Protein AF-0000000085129040 (afdb_homodimer)

Foldseek 3Di:
DPPLPPQQDPVRDGVLVVQLVVCVPDPQDALVNSCVSSVVSVHNDFDPVSVDPVRTGGCDPVNSVVRNVSSVVSNCVVPPPPPPPPPPPPVPD/DPPLPPQQDPVRDGVLVVQLVVCPPDPQDALVNSCVSSVVSVHNDFDPVSPDPVRTGGCDPVNSVVRNVSSVVSNCVVPPPPPPPPPPPPPPD

Structure (mmCIF, N/CA/C/O backbone):
data_AF-0000000085129040-model_v1
#
loop_
_entity.id
_entity.type
_entity.pdbx_description
1 polymer 'Uncharacterized protein'
#
loop_
_atom_site.group_PDB
_atom_site.id
_atom_site.type_symbol
_atom_site.label_atom_id
_atom_site.label_alt_id
_atom_site.label_comp_id
_atom_site.label_asym_id
_atom_site.label_entity_id
_atom_site.label_seq_id
_atom_site.pdbx_PDB_ins_code
_atom_site.Cartn_x
_atom_site.Cartn_y
_atom_site.Cartn_z
_atom_site.occupancy
_atom_site.B_iso_or_equiv
_atom_site.auth_seq_id
_atom_site.auth_comp_id
_atom_site.auth_asym_id
_atom_site.auth_atom_id
_atom_site.pdbx_PDB_model_num
ATOM 1 N N . MET A 1 1 ? -17.5 22.312 9.883 1 36.41 1 MET A N 1
ATOM 2 C CA . MET A 1 1 ? -17.812 21.219 8.969 1 36.41 1 MET A CA 1
ATOM 3 C C . MET A 1 1 ? -16.531 20.484 8.547 1 36.41 1 MET A C 1
ATOM 5 O O . MET A 1 1 ? -15.656 21.078 7.91 1 36.41 1 MET A O 1
ATOM 9 N N . THR A 1 2 ? -15.984 19.625 9.352 1 43.03 2 THR A N 1
ATOM 10 C CA . THR A 1 2 ? -14.75 18.953 8.977 1 43.03 2 THR A CA 1
ATOM 11 C C . THR A 1 2 ? -14.859 18.391 7.559 1 43.03 2 THR A C 1
ATOM 13 O O . THR A 1 2 ? -15.781 17.625 7.254 1 43.03 2 THR A O 1
ATOM 16 N N . LYS A 1 3 ? -14.508 19.156 6.672 1 49.34 3 LYS A N 1
ATOM 17 C CA . LYS A 1 3 ? -14.586 18.812 5.254 1 49.34 3 LYS A CA 1
ATOM 18 C C . LYS A 1 3 ? -14.359 17.312 5.039 1 49.34 3 LYS A C 1
ATOM 20 O O . LYS A 1 3 ? -13.336 16.766 5.457 1 49.34 3 LYS A O 1
ATOM 25 N N . ARG A 1 4 ? -15.414 16.562 4.953 1 56.38 4 ARG A N 1
ATOM 26 C CA . ARG A 1 4 ? -15.312 15.148 4.617 1 56.38 4 ARG A CA 1
ATOM 27 C C . ARG A 1 4 ? -14.367 14.938 3.438 1 56.38 4 ARG A C 1
ATOM 29 O O . ARG A 1 4 ? -14.609 15.453 2.344 1 56.38 4 ARG A O 1
ATOM 36 N N . ILE A 1 5 ? -13.102 14.898 3.795 1 65.31 5 ILE A N 1
ATOM 37 C CA . ILE A 1 5 ? -12.148 14.656 2.717 1 65.31 5 ILE A CA 1
ATOM 38 C C . ILE A 1 5 ? -12.562 13.414 1.928 1 65.31 5 ILE A C 1
ATOM 40 O O . ILE A 1 5 ? -12.781 12.352 2.506 1 65.31 5 ILE A O 1
ATOM 44 N N . ASN A 1 6 ? -13.086 13.789 0.771 1 79.94 6 ASN A N 1
ATOM 45 C CA . ASN A 1 6 ? -13.406 12.68 -0.125 1 79.94 6 ASN A CA 1
ATOM 46 C C . ASN A 1 6 ? -12.156 11.922 -0.551 1 79.94 6 ASN A C 1
ATOM 48 O O . ASN A 1 6 ? -11.414 12.375 -1.427 1 79.94 6 ASN A O 1
ATOM 52 N N . LEU A 1 7 ? -11.922 10.875 0.084 1 87.38 7 LEU A N 1
ATOM 53 C CA . LEU A 1 7 ? -10.719 10.07 -0.117 1 87.38 7 LEU A CA 1
ATOM 54 C C . LEU A 1 7 ? -10.773 9.328 -1.448 1 87.38 7 LEU A C 1
ATOM 56 O O . LEU A 1 7 ? -9.734 9.055 -2.055 1 87.38 7 LEU A O 1
ATOM 60 N N . LEU A 1 8 ? -12 9.078 -1.949 1 88.69 8 LEU A N 1
ATOM 61 C CA . LEU A 1 8 ? -12.148 8.281 -3.16 1 88.69 8 LEU A CA 1
ATOM 62 C C . LEU A 1 8 ? -12.477 9.164 -4.355 1 88.69 8 LEU A C 1
ATOM 64 O O . LEU A 1 8 ? -13.266 10.109 -4.234 1 88.69 8 LEU A O 1
ATOM 68 N N . ASP A 1 9 ? -11.789 8.938 -5.426 1 88.81 9 ASP A N 1
ATOM 69 C CA . ASP A 1 9 ? -12.164 9.641 -6.648 1 88.81 9 ASP A CA 1
ATOM 70 C C . ASP A 1 9 ? -13.312 8.938 -7.359 1 88.81 9 ASP A C 1
ATOM 72 O O . ASP A 1 9 ? -13.922 8.016 -6.809 1 88.81 9 ASP A O 1
ATOM 76 N N . ASP A 1 10 ? -13.625 9.398 -8.523 1 87.06 10 ASP A N 1
ATOM 77 C CA . ASP A 1 10 ? -14.812 8.93 -9.242 1 87.06 10 ASP A CA 1
ATOM 78 C C . ASP A 1 10 ? -14.672 7.465 -9.648 1 87.06 10 ASP A C 1
ATOM 80 O O . ASP A 1 10 ? -15.664 6.766 -9.82 1 87.06 10 ASP A O 1
ATOM 84 N N . ASP A 1 11 ? -13.414 7.008 -9.719 1 86.81 11 ASP A N 1
ATOM 85 C CA . ASP A 1 11 ? -13.164 5.625 -10.109 1 86.81 11 ASP A CA 1
ATOM 86 C C . ASP A 1 11 ? -13.023 4.723 -8.883 1 86.81 11 ASP A C 1
ATOM 88 O O . ASP A 1 11 ? -12.758 3.529 -9.016 1 86.81 11 ASP A O 1
ATOM 92 N N . GLY A 1 12 ? -13.203 5.312 -7.676 1 85.62 12 GLY A N 1
ATOM 93 C CA . GLY A 1 12 ? -13.117 4.535 -6.453 1 85.62 12 GLY A CA 1
ATOM 94 C C . GLY A 1 12 ? -11.695 4.371 -5.945 1 85.62 12 GLY A C 1
ATOM 95 O O . GLY A 1 12 ? -11.445 3.582 -5.031 1 85.62 12 GLY A O 1
ATOM 96 N N . GLU A 1 13 ? -10.781 5.113 -6.582 1 90.12 13 GLU A N 1
ATOM 97 C CA . GLU A 1 13 ? -9.398 5.051 -6.133 1 90.12 13 GLU A CA 1
ATOM 98 C C . GLU A 1 13 ? -9.156 5.977 -4.945 1 90.12 13 GLU A C 1
ATOM 100 O O . GLU A 1 13 ? -9.68 7.094 -4.91 1 90.12 13 GLU A O 1
ATOM 105 N N . ASN A 1 14 ? -8.453 5.527 -4.039 1 94.06 14 ASN A N 1
ATOM 106 C CA . ASN A 1 14 ? -8.039 6.34 -2.9 1 94.06 14 ASN A CA 1
ATOM 107 C C . ASN A 1 14 ? -6.957 7.34 -3.289 1 94.06 14 ASN A C 1
ATOM 109 O O . ASN A 1 14 ? -5.809 6.961 -3.525 1 94.06 14 ASN A O 1
ATOM 113 N N . ARG A 1 15 ? -7.25 8.586 -3.305 1 94.69 15 ARG A N 1
ATOM 114 C CA . ARG A 1 15 ? -6.352 9.641 -3.768 1 94.69 15 ARG A CA 1
ATOM 115 C C . ARG A 1 15 ? -5.121 9.742 -2.873 1 94.69 15 ARG A C 1
ATOM 117 O O . ARG A 1 15 ? -4.0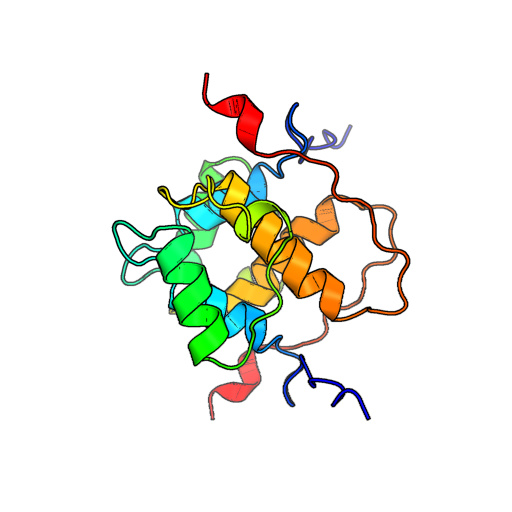23 10.031 -3.354 1 94.69 15 ARG A O 1
ATOM 124 N N . ALA A 1 16 ? -5.316 9.531 -1.614 1 95.62 16 ALA A N 1
ATOM 125 C CA . ALA A 1 16 ? -4.188 9.586 -0.687 1 95.62 16 ALA A CA 1
ATOM 126 C C . ALA A 1 16 ? -3.203 8.453 -0.954 1 95.62 16 ALA A C 1
ATOM 128 O O . ALA A 1 16 ? -1.989 8.664 -0.965 1 95.62 16 ALA A O 1
ATOM 129 N N . VAL A 1 17 ? -3.73 7.285 -1.194 1 96 17 VAL A N 1
ATOM 130 C CA . VAL A 1 17 ? -2.873 6.145 -1.51 1 96 17 VAL A CA 1
ATOM 131 C C . VAL A 1 17 ? -2.141 6.398 -2.824 1 96 17 VAL A C 1
ATOM 133 O O . VAL A 1 17 ? -0.959 6.07 -2.957 1 96 17 VAL A O 1
ATOM 136 N N . ARG A 1 18 ? -2.824 7.008 -3.758 1 94.81 18 ARG A N 1
ATOM 137 C CA . ARG A 1 18 ? -2.184 7.355 -5.023 1 94.81 18 ARG A CA 1
ATOM 138 C C . ARG A 1 18 ? -0.986 8.273 -4.801 1 94.81 18 ARG A C 1
ATOM 140 O O . ARG A 1 18 ? 0.079 8.062 -5.383 1 94.81 18 ARG A O 1
ATOM 147 N N . MET A 1 19 ? -1.106 9.219 -3.969 1 95.56 19 MET A N 1
ATOM 148 C CA . MET A 1 19 ? -0.014 10.148 -3.688 1 95.56 19 MET A CA 1
ATOM 149 C C . MET A 1 19 ? 1.113 9.445 -2.936 1 95.56 19 MET A C 1
ATOM 151 O O . MET A 1 19 ? 2.291 9.703 -3.197 1 95.56 19 MET A O 1
ATOM 155 N N . PHE A 1 20 ? 0.72 8.594 -1.976 1 96.75 20 PHE A N 1
ATOM 156 C CA . PHE A 1 20 ? 1.727 7.809 -1.272 1 96.75 20 PHE A CA 1
ATOM 157 C C . PHE A 1 20 ? 2.572 7.012 -2.256 1 96.75 20 PHE A C 1
ATOM 159 O O . PHE A 1 20 ? 3.805 7.062 -2.209 1 96.75 20 PHE A O 1
ATOM 166 N N . LEU A 1 21 ? 1.937 6.336 -3.215 1 95.81 21 LEU A N 1
ATOM 167 C CA . LEU A 1 21 ? 2.607 5.457 -4.168 1 95.81 21 LEU A CA 1
ATOM 168 C C . LEU A 1 21 ? 3.447 6.266 -5.152 1 95.81 21 LEU A C 1
ATOM 170 O O . LEU A 1 21 ? 4.484 5.789 -5.625 1 95.81 21 LEU A O 1
ATOM 174 N N . ALA A 1 22 ? 3.061 7.473 -5.395 1 94.19 22 ALA A N 1
ATOM 175 C CA . ALA A 1 22 ? 3.82 8.344 -6.289 1 94.19 22 ALA A CA 1
ATOM 176 C C . ALA A 1 22 ? 5.195 8.656 -5.711 1 94.19 22 ALA A C 1
ATOM 178 O O . ALA A 1 22 ? 6.18 8.758 -6.449 1 94.19 22 ALA A O 1
ATOM 179 N N . ALA A 1 23 ? 5.172 8.719 -4.441 1 94.44 23 ALA A N 1
ATOM 180 C CA . ALA A 1 23 ? 6.438 9.062 -3.799 1 94.44 23 ALA A CA 1
ATOM 181 C C . ALA A 1 23 ? 7.23 7.812 -3.436 1 94.44 23 ALA A C 1
ATOM 183 O O . ALA A 1 23 ? 8.461 7.84 -3.406 1 94.44 23 ALA A O 1
ATOM 184 N N . TYR A 1 24 ? 6.266 6.719 -3.201 1 89.69 24 TYR A N 1
ATOM 185 C CA . TYR A 1 24 ? 6.91 5.484 -2.758 1 89.69 24 TYR A CA 1
ATOM 186 C C . TYR A 1 24 ? 7.793 4.906 -3.857 1 89.69 24 TYR A C 1
ATOM 188 O O . TYR A 1 24 ? 7.375 4.816 -5.016 1 89.69 24 TYR A O 1
ATOM 196 N N . GLY A 1 25 ? 8.922 5.094 -4.043 1 78.81 25 GLY A N 1
ATOM 197 C CA . GLY A 1 25 ? 9.859 4.594 -5.031 1 78.81 25 GLY A CA 1
ATOM 198 C C . GLY A 1 25 ? 11.102 5.453 -5.156 1 78.81 25 GLY A C 1
ATOM 199 O O . GLY A 1 25 ? 12.094 5.035 -5.762 1 78.81 25 GLY A O 1
ATOM 200 N N . ALA A 1 26 ? 10.867 6.488 -4.641 1 85.62 26 ALA A N 1
ATOM 201 C CA . ALA A 1 26 ? 12.023 7.379 -4.719 1 85.62 26 ALA A CA 1
ATOM 202 C C . ALA A 1 26 ? 13.188 6.852 -3.881 1 85.62 26 ALA A C 1
ATOM 204 O O . ALA A 1 26 ? 12.984 6.379 -2.758 1 85.62 26 ALA A O 1
ATOM 205 N N . PRO A 1 27 ? 14.32 6.895 -4.441 1 84.31 27 PRO A N 1
ATOM 206 C CA . PRO A 1 27 ? 15.484 6.461 -3.664 1 84.31 27 PRO A CA 1
ATOM 207 C C . PRO A 1 27 ? 15.703 7.305 -2.412 1 84.31 27 PRO A C 1
ATOM 209 O O . PRO A 1 27 ? 15.594 8.531 -2.463 1 84.31 27 PRO A O 1
ATOM 212 N N . GLY A 1 28 ? 15.984 6.695 -1.288 1 85.94 28 GLY A N 1
ATOM 213 C CA . GLY A 1 28 ? 16.328 7.391 -0.061 1 85.94 28 GLY A CA 1
ATOM 214 C C . GLY A 1 28 ? 15.148 8.07 0.604 1 85.94 28 GLY A C 1
ATOM 215 O O . GLY A 1 28 ? 15.32 9 1.394 1 85.94 28 GLY A O 1
ATOM 216 N N . LEU A 1 29 ? 14.031 7.586 0.297 1 93.25 29 LEU A N 1
ATOM 217 C CA . LEU A 1 29 ? 12.828 8.195 0.842 1 93.25 29 LEU A CA 1
ATOM 218 C C . LEU A 1 29 ? 12.797 8.086 2.363 1 93.25 29 LEU A C 1
ATOM 220 O O . LEU A 1 29 ? 12.961 6.988 2.908 1 93.25 29 LEU A O 1
ATOM 224 N N . THR A 1 30 ? 12.617 9.211 3.068 1 96.69 30 THR A N 1
ATOM 225 C CA . THR A 1 30 ? 12.508 9.25 4.523 1 96.69 30 THR A CA 1
ATOM 226 C C . THR A 1 30 ? 11.055 9.438 4.945 1 96.69 30 THR A C 1
ATOM 228 O O . THR A 1 30 ? 10.203 9.805 4.125 1 96.69 30 THR A O 1
ATOM 231 N N . VAL A 1 31 ? 10.781 9.164 6.188 1 97.12 31 VAL A N 1
ATOM 232 C CA . VAL A 1 31 ? 9.469 9.398 6.766 1 97.12 31 VAL A CA 1
ATOM 233 C C . VAL A 1 31 ? 9.117 10.883 6.684 1 97.12 31 VAL A C 1
ATOM 235 O O . VAL A 1 31 ? 8.008 11.25 6.309 1 97.12 31 VAL A O 1
ATOM 238 N N . ALA A 1 32 ? 10.109 11.703 6.988 1 96 32 ALA A N 1
ATOM 239 C CA . ALA A 1 32 ? 9.914 13.148 6.949 1 96 32 ALA A CA 1
ATOM 240 C C . ALA A 1 32 ? 9.523 13.617 5.547 1 96 32 ALA A C 1
ATOM 242 O O . ALA A 1 32 ? 8.578 14.391 5.383 1 96 32 ALA A O 1
ATOM 243 N N . HIS A 1 33 ? 10.188 13.141 4.535 1 96.5 33 HIS A N 1
ATOM 244 C CA . HIS A 1 33 ? 9.898 13.523 3.158 1 96.5 33 HIS A CA 1
ATOM 245 C C . HIS A 1 33 ? 8.516 13.047 2.732 1 96.5 33 HIS A C 1
ATOM 247 O O . HIS A 1 33 ? 7.805 13.742 2.004 1 96.5 33 HIS A O 1
ATOM 253 N N . MET A 1 34 ? 8.172 11.812 3.174 1 97.44 34 MET A N 1
ATOM 254 C CA . MET A 1 34 ? 6.844 11.305 2.855 1 97.44 34 MET A CA 1
ATOM 255 C C . MET A 1 34 ? 5.766 12.156 3.514 1 97.44 34 MET A C 1
ATOM 257 O O . MET A 1 34 ? 4.754 12.484 2.887 1 97.44 34 MET A O 1
ATOM 261 N N . ARG A 1 35 ? 5.969 12.594 4.719 1 97.06 35 ARG A N 1
ATOM 262 C CA . ARG A 1 35 ? 5.023 13.469 5.395 1 97.06 35 ARG A CA 1
ATOM 263 C C . ARG A 1 35 ? 4.84 14.773 4.625 1 97.06 35 ARG A C 1
ATOM 265 O O . ARG A 1 35 ? 3.713 15.219 4.406 1 97.06 35 ARG A O 1
ATOM 272 N N . GLU A 1 36 ? 5.945 15.328 4.258 1 96.12 36 GLU A N 1
ATOM 273 C CA . GLU A 1 36 ? 5.91 16.578 3.496 1 96.12 36 GLU A CA 1
ATOM 274 C C . GLU A 1 36 ? 5.16 16.391 2.178 1 96.12 36 GLU A C 1
ATOM 276 O O . GLU A 1 36 ? 4.328 17.219 1.812 1 96.12 36 GLU A O 1
ATOM 281 N N . HIS A 1 37 ? 5.469 15.344 1.513 1 96.75 37 HIS A N 1
ATOM 282 C CA . HIS A 1 37 ? 4.82 15.031 0.245 1 96.75 37 HIS A CA 1
ATOM 283 C C . HIS A 1 37 ? 3.311 14.891 0.418 1 96.75 37 HIS A C 1
ATOM 285 O O . HIS A 1 37 ? 2.535 15.469 -0.345 1 96.75 37 HIS A O 1
ATOM 291 N N . MET A 1 38 ? 2.924 14.109 1.439 1 96.62 38 MET A N 1
ATOM 292 C CA . MET A 1 38 ? 1.505 13.883 1.694 1 96.62 38 MET A CA 1
ATOM 293 C C . MET A 1 38 ? 0.801 15.188 2.051 1 96.62 38 MET A C 1
ATOM 295 O O . MET A 1 38 ? -0.285 15.469 1.543 1 96.62 38 MET A O 1
ATOM 299 N N . GLU A 1 39 ? 1.402 15.977 2.87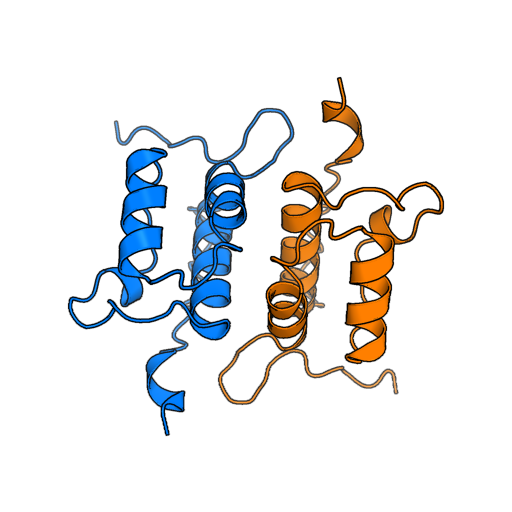9 1 96 39 GLU A N 1
ATOM 300 C CA . GLU A 1 39 ? 0.836 17.266 3.262 1 96 39 GLU A CA 1
ATOM 301 C C . GLU A 1 39 ? 0.694 18.188 2.055 1 96 39 GLU A C 1
ATOM 303 O O . GLU A 1 39 ? -0.359 18.797 1.853 1 96 39 GLU A O 1
ATOM 308 N N . ALA A 1 40 ? 1.741 18.25 1.258 1 96.81 40 ALA A N 1
ATOM 309 C CA . ALA A 1 40 ? 1.73 19.094 0.067 1 96.81 40 ALA A CA 1
ATOM 310 C C . ALA A 1 40 ? 0.649 18.656 -0.913 1 96.81 40 ALA A C 1
ATOM 312 O O . ALA A 1 40 ? 0.074 19.469 -1.629 1 96.81 40 ALA A O 1
ATOM 313 N N . ALA A 1 41 ? 0.38 17.391 -0.897 1 94.81 41 ALA A N 1
ATOM 314 C CA . ALA A 1 41 ? -0.615 16.828 -1.805 1 94.81 41 ALA A CA 1
ATOM 315 C C . ALA A 1 41 ? -2.023 16.984 -1.24 1 94.81 41 ALA A C 1
ATOM 317 O O . ALA A 1 41 ? -3.004 16.594 -1.884 1 94.81 41 ALA A O 1
ATOM 318 N N . GLY A 1 42 ? -2.15 17.531 0.049 1 93.56 42 GLY A N 1
ATOM 319 C CA . GLY A 1 42 ? -3.457 17.797 0.624 1 93.56 42 GLY A CA 1
ATOM 320 C C . GLY A 1 42 ? -3.971 16.672 1.504 1 93.56 42 GLY A C 1
ATOM 321 O O . GLY A 1 42 ? -5.164 16.609 1.813 1 93.56 42 GLY A O 1
ATOM 322 N N . TRP A 1 43 ? -3.043 15.719 1.832 1 93.62 43 TRP A N 1
ATOM 323 C CA . TRP A 1 43 ? -3.422 14.578 2.654 1 93.62 43 TRP A CA 1
ATOM 324 C C . TRP A 1 43 ? -2.559 14.5 3.908 1 93.62 43 TRP A C 1
ATOM 326 O O . TRP A 1 43 ? -1.772 13.562 4.07 1 93.62 43 TRP A O 1
ATOM 336 N N . PRO A 1 44 ? -2.803 15.375 4.848 1 93.12 44 PRO A N 1
ATOM 337 C CA . PRO A 1 44 ? -1.938 15.43 6.027 1 93.12 44 PRO A CA 1
ATOM 338 C C . PRO A 1 44 ? -2.236 14.312 7.031 1 93.12 44 PRO A C 1
ATOM 340 O O . PRO A 1 44 ? -1.551 14.195 8.047 1 93.12 44 PRO A O 1
ATOM 343 N N . GLN A 1 45 ? -3.213 13.383 6.797 1 88.88 45 GLN A N 1
ATOM 344 C CA . GLN A 1 45 ? -3.553 12.281 7.684 1 88.88 45 GLN A CA 1
ATOM 345 C C . GLN A 1 45 ? -2.518 11.156 7.594 1 88.88 45 GLN A C 1
ATOM 347 O O . GLN A 1 45 ? -2.512 10.391 6.629 1 88.88 45 GLN A O 1
ATOM 352 N N . VAL A 1 46 ? -1.661 11.227 8.5 1 93.31 46 VAL A N 1
ATOM 353 C CA . VAL A 1 46 ? -0.604 10.219 8.531 1 93.31 46 VAL A CA 1
ATOM 354 C C . VAL A 1 46 ? -0.726 9.383 9.805 1 93.31 46 VAL A C 1
ATOM 356 O O . VAL A 1 46 ? -1.379 9.797 10.766 1 93.31 46 VAL A O 1
ATOM 359 N N . PRO A 1 47 ? -0.213 8.195 9.789 1 94.56 47 PRO A N 1
ATOM 360 C CA . PRO A 1 47 ? -0.277 7.414 11.023 1 94.56 47 PRO A CA 1
ATOM 361 C C . PRO A 1 47 ? 0.434 8.094 12.195 1 94.56 47 PRO A C 1
ATOM 363 O O . PRO A 1 47 ? 1.393 8.844 11.984 1 94.56 47 PRO A O 1
ATOM 366 N N . GLU A 1 48 ? 0.038 7.789 13.359 1 92.94 48 GLU A N 1
ATOM 367 C CA . GLU A 1 48 ? 0.531 8.445 14.562 1 92.94 48 GLU A CA 1
ATOM 368 C C . GLU A 1 48 ? 2.045 8.297 14.695 1 92.94 48 GLU A C 1
ATOM 370 O O . GLU A 1 48 ? 2.738 9.258 15.039 1 92.94 48 GLU A O 1
ATOM 375 N N . TRP A 1 49 ? 2.516 7.125 14.484 1 93.81 49 TRP A N 1
ATOM 376 C CA . TRP A 1 49 ? 3.945 6.883 14.641 1 93.81 49 TRP A CA 1
ATOM 377 C C . TRP A 1 49 ? 4.758 7.82 13.758 1 93.81 49 TRP A C 1
ATOM 379 O O . TRP A 1 49 ? 5.891 8.172 14.094 1 93.81 49 TRP A O 1
ATOM 389 N N . ALA A 1 50 ? 4.277 8.211 12.617 1 96.12 50 ALA A N 1
ATOM 390 C CA . ALA A 1 50 ? 5.004 9.023 11.648 1 96.12 50 ALA A CA 1
ATOM 391 C C . ALA A 1 50 ? 5.086 10.477 12.086 1 96.12 50 ALA A C 1
ATOM 393 O O . ALA A 1 50 ? 5.848 11.266 11.523 1 96.12 50 ALA A O 1
ATOM 394 N N . THR A 1 51 ? 4.305 10.828 13.031 1 93.56 51 THR A N 1
ATOM 395 C CA . THR A 1 51 ? 4.301 12.211 13.5 1 93.56 51 THR A CA 1
ATOM 396 C C . THR A 1 51 ? 5.324 12.406 14.617 1 93.56 51 THR A C 1
ATOM 398 O O . THR A 1 51 ? 5.621 13.539 14.992 1 93.56 51 THR A O 1
ATOM 401 N N . LYS A 1 52 ? 5.82 11.336 15.125 1 92.88 52 LYS A N 1
ATOM 402 C CA . LYS A 1 52 ? 6.766 11.422 16.234 1 92.88 52 LYS A CA 1
ATOM 403 C C . LYS A 1 52 ? 8.086 12.055 15.789 1 92.88 52 LYS A C 1
ATOM 405 O O . LYS A 1 52 ? 8.562 11.781 14.688 1 92.88 52 LYS A O 1
ATOM 410 N N . PRO A 1 53 ? 8.703 12.836 16.656 1 90.12 53 PRO A N 1
ATOM 411 C CA . PRO A 1 53 ? 9.945 13.508 16.297 1 90.12 53 PRO A CA 1
ATOM 412 C C . PRO A 1 53 ? 11.055 12.539 15.898 1 90.12 53 PRO A C 1
ATOM 414 O O . PRO A 1 53 ? 11.914 12.875 15.078 1 90.12 53 PRO A O 1
ATOM 417 N N . GLU A 1 54 ? 11 11.328 16.438 1 90.94 54 GLU A N 1
ATOM 418 C CA . GLU A 1 54 ? 12.055 10.359 16.172 1 90.94 54 GLU A CA 1
ATOM 419 C C . GLU A 1 54 ? 11.836 9.648 14.844 1 90.94 54 GLU A C 1
ATOM 421 O O . GLU A 1 54 ? 12.75 8.992 14.328 1 90.94 54 GLU A O 1
ATOM 426 N N . ALA A 1 55 ? 10.617 9.859 14.352 1 87.88 55 ALA A N 1
ATOM 427 C CA . ALA A 1 55 ? 10.312 9.188 13.094 1 87.88 55 ALA A CA 1
ATOM 428 C C . ALA A 1 55 ? 10.781 10.016 11.906 1 87.88 55 ALA A C 1
ATOM 430 O O . ALA A 1 55 ? 9.969 10.633 11.211 1 87.88 55 ALA A O 1
ATOM 431 N N . GLN A 1 56 ? 12.062 10.125 11.68 1 88.94 56 GLN A N 1
ATOM 432 C CA . GLN A 1 56 ? 12.602 10.984 10.625 1 88.94 56 GLN A CA 1
ATOM 433 C C . GLN A 1 56 ? 13.469 10.188 9.656 1 88.94 56 GLN A C 1
ATOM 435 O O . GLN A 1 56 ? 13.797 10.664 8.57 1 88.94 56 GLN A O 1
ATOM 440 N N . GLY A 1 57 ? 13.797 9.008 9.945 1 91.88 57 GLY A N 1
ATOM 441 C CA . GLY A 1 57 ? 14.734 8.211 9.172 1 91.88 57 GLY A CA 1
ATOM 442 C C . GLY A 1 57 ? 14.102 7.547 7.965 1 91.88 57 GLY A C 1
ATOM 443 O O . GLY A 1 57 ? 13.062 7.988 7.484 1 91.88 57 GLY A O 1
ATOM 444 N N . HIS A 1 58 ? 14.781 6.617 7.379 1 94.44 58 HIS A N 1
ATOM 445 C CA . HIS A 1 58 ? 14.367 5.887 6.188 1 94.44 58 HIS A CA 1
ATOM 446 C C . HIS A 1 58 ? 12.984 5.266 6.375 1 94.44 58 HIS A C 1
ATOM 448 O O . HIS A 1 58 ? 12.703 4.68 7.422 1 94.44 58 HIS A O 1
ATOM 454 N N . LEU A 1 59 ? 12.062 5.453 5.484 1 95.19 59 LEU A N 1
ATOM 455 C CA . LEU A 1 59 ? 10.789 4.746 5.484 1 95.19 59 LEU A CA 1
ATOM 456 C C . LEU A 1 59 ? 10.984 3.273 5.145 1 95.19 59 LEU A C 1
ATOM 458 O O . LEU A 1 59 ? 11.227 2.928 3.984 1 95.19 59 LEU A O 1
ATOM 462 N N . THR A 1 60 ? 10.898 2.408 6.105 1 91.62 60 THR A N 1
ATOM 463 C CA . THR A 1 60 ? 11.07 0.971 5.926 1 91.62 60 THR A CA 1
ATOM 464 C C . THR A 1 60 ? 9.828 0.358 5.273 1 91.62 60 THR A C 1
ATOM 466 O O . THR A 1 60 ? 8.789 1.006 5.18 1 91.62 60 THR A O 1
ATOM 469 N N . LYS A 1 61 ? 9.953 -0.815 4.852 1 90.69 61 LYS A N 1
ATOM 470 C CA . LYS A 1 61 ? 8.805 -1.533 4.305 1 90.69 61 LYS A CA 1
ATOM 471 C C . LYS A 1 61 ? 7.727 -1.726 5.363 1 90.69 61 LYS A C 1
ATOM 473 O O . LYS A 1 61 ? 6.531 -1.647 5.062 1 90.69 61 LYS A O 1
ATOM 478 N N . ALA A 1 62 ? 8.133 -1.979 6.621 1 91.75 62 ALA A N 1
ATOM 479 C CA . ALA A 1 62 ? 7.176 -2.107 7.719 1 91.75 62 ALA A CA 1
ATOM 480 C C . ALA A 1 62 ? 6.406 -0.807 7.93 1 91.75 62 ALA A C 1
ATOM 482 O O . ALA A 1 62 ? 5.176 -0.817 8.039 1 91.75 62 ALA A O 1
ATOM 483 N N . GLY A 1 63 ? 7.168 0.278 7.926 1 94.06 63 GLY A N 1
ATOM 484 C CA . GLY A 1 63 ? 6.512 1.568 8.055 1 94.06 63 GLY A CA 1
ATOM 485 C C . GLY A 1 63 ? 5.562 1.87 6.906 1 94.06 63 GLY A C 1
ATOM 486 O O . GLY A 1 63 ? 4.469 2.395 7.125 1 94.06 63 GLY A O 1
ATOM 487 N N . ALA A 1 64 ? 6.008 1.567 5.703 1 95.75 64 ALA A N 1
ATOM 488 C CA . ALA A 1 64 ? 5.184 1.79 4.52 1 95.75 64 ALA A CA 1
ATOM 489 C C . ALA A 1 64 ? 3.883 0.994 4.602 1 95.75 64 ALA A C 1
ATOM 491 O O . ALA A 1 64 ? 2.812 1.507 4.27 1 95.75 64 ALA A O 1
ATOM 492 N N . GLN A 1 65 ? 3.961 -0.23 5.035 1 94.56 65 GLN A N 1
ATOM 493 C CA . GLN A 1 65 ? 2.771 -1.064 5.172 1 94.56 65 GLN A CA 1
ATOM 494 C C . GLN A 1 65 ? 1.796 -0.469 6.18 1 94.56 65 GLN A C 1
ATOM 496 O O . GLN A 1 65 ? 0.591 -0.408 5.926 1 94.56 65 GLN A O 1
ATOM 501 N N . ILE A 1 66 ? 2.289 -0.032 7.273 1 94.06 66 ILE A N 1
ATOM 502 C CA . ILE A 1 66 ? 1.451 0.574 8.305 1 94.06 66 ILE A CA 1
ATOM 503 C C . ILE A 1 66 ? 0.786 1.834 7.75 1 94.06 66 ILE A C 1
ATOM 505 O O . ILE A 1 66 ? -0.4 2.072 7.984 1 94.06 66 ILE A O 1
ATOM 509 N N . TRP A 1 67 ? 1.564 2.602 7.012 1 96.62 67 TRP A N 1
ATOM 510 C CA . TRP A 1 67 ? 1.042 3.828 6.418 1 96.62 67 TRP A CA 1
ATOM 511 C C . TRP A 1 67 ? -0.081 3.52 5.434 1 96.62 67 TRP A C 1
ATOM 513 O O . TRP A 1 67 ? -1.153 4.125 5.496 1 96.62 67 TRP A O 1
ATOM 523 N N . LEU A 1 68 ? 0.091 2.561 4.59 1 96.31 68 LEU A N 1
ATOM 524 C CA . LEU A 1 68 ? -0.911 2.172 3.605 1 96.31 68 LEU A CA 1
ATOM 525 C C . LEU A 1 68 ? -2.172 1.65 4.289 1 96.31 68 LEU A C 1
ATOM 527 O O . LEU A 1 68 ? -3.285 2.008 3.9 1 96.31 68 LEU A O 1
ATOM 531 N N . ARG A 1 69 ? -2.041 0.843 5.324 1 93.69 69 ARG A N 1
ATOM 532 C CA . ARG A 1 69 ? -3.191 0.379 6.094 1 93.69 69 ARG A CA 1
ATOM 533 C C . ARG A 1 69 ? -3.977 1.554 6.664 1 93.69 69 ARG A C 1
ATOM 535 O O . ARG A 1 69 ? -5.211 1.558 6.633 1 93.69 69 ARG A O 1
ATOM 542 N N . HIS A 1 70 ? -3.295 2.471 7.207 1 93.12 70 HIS A N 1
ATOM 543 C CA . HIS A 1 70 ? -3.916 3.666 7.766 1 93.12 70 HIS A CA 1
ATOM 544 C C . HIS A 1 70 ? -4.746 4.398 6.719 1 93.12 70 HIS A C 1
ATOM 546 O O . HIS A 1 70 ? -5.898 4.754 6.969 1 93.12 70 HIS A O 1
ATOM 552 N N . LEU A 1 71 ? -4.148 4.602 5.555 1 94.44 71 LEU A N 1
ATOM 553 C CA . LEU A 1 71 ? -4.828 5.348 4.5 1 94.44 71 LEU A CA 1
ATOM 554 C C . LEU A 1 71 ? -6.059 4.594 4.008 1 94.44 71 LEU A C 1
ATOM 556 O O . LEU A 1 71 ? -7.105 5.195 3.758 1 94.44 71 LEU A O 1
ATOM 560 N N . PHE A 1 72 ? -5.988 3.305 3.889 1 92.06 72 PHE A N 1
ATOM 561 C CA . PHE A 1 72 ? -7.148 2.516 3.492 1 92.06 72 PHE A CA 1
ATOM 562 C C . PHE A 1 72 ? -8.227 2.555 4.57 1 92.06 72 PHE A C 1
ATOM 564 O O . PHE A 1 72 ? -9.422 2.582 4.262 1 92.06 72 PHE A O 1
ATOM 571 N N . ALA A 1 73 ? -7.816 2.551 5.828 1 89.19 73 ALA A N 1
ATOM 572 C CA . ALA A 1 73 ? -8.758 2.566 6.941 1 89.19 73 ALA A CA 1
ATOM 573 C C . ALA A 1 73 ? -9.57 3.859 6.953 1 89.19 73 ALA A C 1
ATOM 575 O O . ALA A 1 73 ? -10.719 3.877 7.406 1 89.19 73 ALA A O 1
ATOM 576 N N . LEU A 1 74 ? -9.039 4.914 6.434 1 89 74 LEU A N 1
ATOM 577 C CA . LEU A 1 74 ? -9.719 6.211 6.41 1 89 74 LEU A CA 1
ATOM 578 C C . LEU A 1 74 ? -10.914 6.184 5.473 1 89 74 LEU A C 1
ATOM 580 O O . LEU A 1 74 ? -11.766 7.074 5.516 1 89 74 LEU A O 1
ATOM 584 N N . GLU A 1 75 ? -10.945 5.238 4.598 1 85.12 75 GLU A N 1
ATOM 585 C CA . GLU A 1 75 ? -12.094 5.094 3.703 1 85.12 75 GLU A CA 1
ATOM 586 C C . GLU A 1 75 ? -13.359 4.762 4.48 1 85.12 75 GLU A C 1
ATOM 588 O O . GLU A 1 75 ? -14.469 4.98 3.992 1 85.12 75 GLU A O 1
ATOM 593 N N . TYR A 1 76 ? -13.18 4.047 5.68 1 77.06 76 TYR A N 1
ATOM 594 C CA . TYR A 1 76 ? -14.312 3.602 6.484 1 77.06 76 TYR A CA 1
ATOM 595 C C . TYR A 1 76 ? -14.266 4.215 7.879 1 77.06 76 TYR A C 1
ATOM 597 O O . TYR A 1 76 ? -14.055 3.51 8.867 1 77.06 76 TYR A O 1
ATOM 605 N N . PRO A 1 77 ? -14.375 5.457 7.852 1 62.91 77 PRO A N 1
ATOM 606 C CA . PRO A 1 77 ? -14.195 6.102 9.156 1 62.91 77 PRO A CA 1
ATOM 607 C C . PRO A 1 77 ? -15.148 5.555 10.219 1 62.91 77 PRO A C 1
ATOM 609 O O . PRO A 1 77 ? -14.836 5.598 11.406 1 62.91 77 PRO A O 1
ATOM 612 N N . GLU A 1 78 ? -16.234 5.16 9.859 1 61.25 78 GLU A N 1
ATOM 613 C CA . GLU A 1 78 ? -17.172 4.648 10.844 1 61.25 78 GLU A CA 1
ATOM 614 C C . GLU A 1 78 ? -16.844 3.219 11.25 1 61.25 78 GLU A C 1
ATOM 616 O O . GLU A 1 78 ? -17.391 2.691 12.219 1 61.25 78 GLU A O 1
ATOM 621 N N . ALA A 1 79 ? -15.945 2.586 10.477 1 51.44 79 ALA A N 1
ATOM 622 C CA . ALA A 1 79 ? -15.602 1.21 10.82 1 51.44 79 ALA A CA 1
ATOM 623 C C . ALA A 1 79 ? -14.688 1.161 12.039 1 51.44 79 ALA A C 1
ATOM 625 O O . ALA A 1 79 ? -13.875 2.066 12.258 1 51.44 79 ALA A O 1
ATOM 626 N N . PRO A 1 80 ? -14.992 0.408 13.055 1 43.06 80 PRO A N 1
ATOM 627 C CA . PRO A 1 80 ? -14.125 0.32 14.234 1 43.06 80 PRO A CA 1
ATOM 628 C C . PRO A 1 80 ? -12.648 0.166 13.867 1 43.06 80 PRO A C 1
ATOM 630 O O . PRO A 1 80 ? -12.32 -0.421 12.836 1 43.06 80 PRO A O 1
ATOM 633 N N . SER A 1 81 ? -11.875 1.08 14.156 1 41.34 81 SER A N 1
ATOM 634 C CA . SER A 1 81 ? -10.438 1.134 13.93 1 41.34 81 SER A CA 1
ATOM 635 C C . SER A 1 81 ? -9.781 -0.206 14.242 1 41.34 81 SER A C 1
ATOM 637 O O . SER A 1 81 ? -9.883 -0.71 15.359 1 41.34 81 SER A O 1
ATOM 639 N N . VAL A 1 82 ? -9.633 -1.083 13.414 1 35.94 82 VAL A N 1
ATOM 640 C CA . VAL A 1 82 ? -8.75 -2.193 13.75 1 35.94 82 VAL A CA 1
ATOM 641 C C . VAL A 1 82 ? -7.43 -1.657 14.289 1 35.94 82 VAL A C 1
ATOM 643 O O . VAL A 1 82 ? -6.762 -0.854 13.633 1 35.94 82 VAL A O 1
ATOM 646 N N . THR A 1 83 ? -7.262 -1.404 15.594 1 34.09 83 THR A N 1
ATOM 647 C CA . THR A 1 83 ? -6.105 -0.955 16.359 1 34.09 83 THR A CA 1
ATOM 648 C C . THR A 1 83 ? -4.828 -1.618 15.852 1 34.09 83 THR A C 1
ATOM 650 O O . THR A 1 83 ? -4.68 -2.84 15.93 1 34.09 83 THR A O 1
ATOM 653 N N . ASN A 1 84 ? -4.316 -1.227 14.773 1 37.78 84 ASN A N 1
ATOM 654 C CA . ASN A 1 84 ? -2.98 -1.604 14.32 1 37.78 84 ASN A CA 1
ATOM 655 C C . ASN A 1 84 ? -1.928 -1.299 15.383 1 37.78 84 ASN A C 1
ATOM 657 O O . ASN A 1 84 ? -1.436 -0.172 15.477 1 37.78 84 ASN A O 1
ATOM 661 N N . ALA A 1 85 ? -2.045 -1.761 16.562 1 32.31 85 ALA A N 1
ATOM 662 C CA . ALA A 1 85 ? -1.029 -1.652 17.609 1 32.31 85 ALA A CA 1
ATOM 663 C C . ALA A 1 85 ? 0.33 -2.127 17.109 1 32.31 85 ALA A C 1
ATOM 665 O O . ALA A 1 85 ? 1.197 -2.504 17.906 1 32.31 85 ALA A O 1
ATOM 666 N N . ILE A 1 86 ? 0.537 -2.441 15.828 1 34.53 86 ILE A N 1
ATOM 667 C CA . ILE A 1 86 ? 1.896 -2.951 15.68 1 34.53 86 ILE A CA 1
ATOM 668 C C . ILE A 1 86 ? 2.891 -1.794 15.75 1 34.53 86 ILE A C 1
ATOM 670 O O . ILE A 1 86 ? 2.811 -0.853 14.953 1 34.53 86 ILE A O 1
ATOM 674 N N . ASP A 1 87 ? 3.547 -1.523 16.812 1 30 87 ASP A N 1
ATOM 675 C CA . ASP A 1 87 ? 4.715 -0.664 17 1 30 87 ASP A CA 1
ATOM 676 C C . ASP A 1 87 ? 5.848 -1.07 16.062 1 30 87 ASP A C 1
ATOM 678 O O . ASP A 1 87 ? 6.379 -2.178 16.156 1 30 87 ASP A O 1
ATOM 682 N N . PRO A 1 88 ? 6.027 -0.542 14.922 1 35.69 88 PRO A N 1
ATOM 683 C CA . PRO A 1 88 ? 7.121 -0.925 14.023 1 35.69 88 PRO A CA 1
ATOM 684 C C . PRO A 1 88 ? 8.5 -0.747 14.664 1 35.69 88 PRO A C 1
ATOM 686 O O . PRO A 1 88 ? 9.516 -1.104 14.062 1 35.69 88 PRO A O 1
ATOM 689 N N . GLY A 1 89 ? 8.703 0.04 15.688 1 30.14 89 GLY A N 1
ATOM 690 C CA . GLY A 1 89 ? 10.008 0.375 16.234 1 30.14 89 GLY A CA 1
ATOM 691 C C . GLY A 1 89 ? 10.805 -0.843 16.656 1 30.14 89 GLY A C 1
ATOM 692 O O . GLY A 1 89 ? 11.945 -0.718 17.109 1 30.14 89 GLY A O 1
ATOM 693 N N . LYS A 1 90 ? 10.164 -1.886 17.047 1 32.47 90 LYS A N 1
ATOM 694 C CA . LYS A 1 90 ? 11.031 -2.791 17.797 1 32.47 90 LYS A CA 1
ATOM 695 C C . LYS A 1 90 ? 11.984 -3.539 16.875 1 32.47 90 LYS A C 1
ATOM 697 O O . LYS A 1 90 ? 12.789 -4.352 17.312 1 32.47 90 LYS A O 1
ATOM 702 N N . GLY A 1 91 ? 11.672 -3.783 15.641 1 26.45 91 GLY A N 1
ATOM 703 C CA . GLY A 1 91 ? 12.609 -4.711 15.031 1 26.45 91 GLY A CA 1
ATOM 704 C C . GLY A 1 91 ? 13.945 -4.078 14.695 1 26.45 91 GLY A C 1
ATOM 705 O O . GLY A 1 91 ? 14.664 -4.555 13.812 1 26.45 91 GLY A O 1
ATOM 706 N N . ALA A 1 92 ? 14.219 -2.924 15.227 1 24.09 92 ALA A N 1
ATOM 707 C CA . ALA A 1 92 ? 15.594 -2.459 15.031 1 24.09 92 ALA A CA 1
ATOM 708 C C . ALA A 1 92 ? 16.594 -3.391 15.711 1 24.09 92 ALA A C 1
ATOM 710 O O . ALA A 1 92 ? 17.797 -3.15 15.672 1 24.09 92 ALA A O 1
ATOM 711 N N . LEU A 1 93 ? 16.203 -4.527 16.203 1 21.66 93 LEU A N 1
ATOM 712 C CA . LEU A 1 93 ? 17.406 -5.109 16.766 1 21.66 93 LEU A CA 1
ATOM 713 C C . LEU A 1 93 ? 18.312 -5.672 15.68 1 21.66 93 LEU A C 1
ATOM 715 O O . LEU A 1 93 ? 17.828 -6.273 14.719 1 21.66 93 LEU A O 1
ATOM 719 N N . MET B 1 1 ? -4.574 -30.125 2.791 1 36.53 1 MET B N 1
ATOM 720 C CA . MET B 1 1 ? -4.457 -29.078 3.811 1 36.53 1 MET B CA 1
ATOM 721 C C . MET B 1 1 ? -3.963 -27.781 3.201 1 36.53 1 MET B C 1
ATOM 723 O O . MET B 1 1 ? -2.85 -27.719 2.674 1 36.53 1 MET B O 1
ATOM 727 N N . THR B 1 2 ? -4.789 -27.016 2.535 1 43.31 2 THR B N 1
ATOM 728 C CA . THR B 1 2 ? -4.316 -25.781 1.916 1 43.31 2 THR B CA 1
ATOM 729 C C . THR B 1 2 ? -3.469 -24.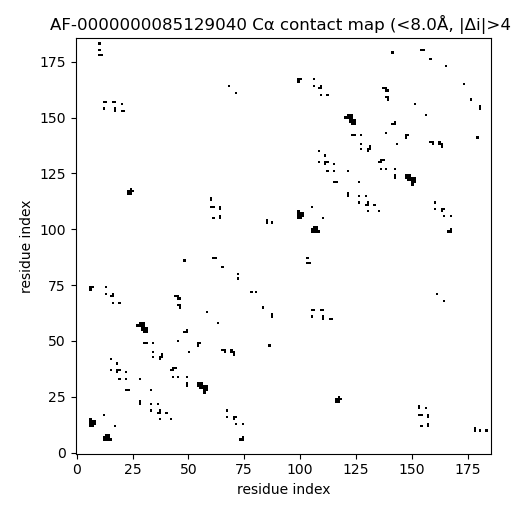969 2.895 1 43.31 2 THR B C 1
ATOM 731 O O . THR B 1 2 ? -3.918 -24.656 3.998 1 43.31 2 THR B O 1
ATOM 734 N N . LYS B 1 3 ? -2.279 -25.266 2.912 1 50.09 3 LYS B N 1
ATOM 735 C CA . LYS B 1 3 ? -1.315 -24.625 3.805 1 50.09 3 LYS B CA 1
ATOM 736 C C . LYS B 1 3 ? -1.711 -23.188 4.105 1 50.09 3 LYS B C 1
ATOM 738 O O . LYS B 1 3 ? -1.878 -22.375 3.188 1 50.09 3 LYS B O 1
ATOM 743 N N . ARG B 1 4 ? -2.416 -22.969 5.191 1 56.16 4 ARG B N 1
ATOM 744 C CA . ARG B 1 4 ? -2.742 -21.609 5.633 1 56.16 4 ARG B CA 1
ATOM 745 C C . ARG B 1 4 ? -1.515 -20.703 5.582 1 56.16 4 ARG B C 1
ATOM 747 O O . ARG B 1 4 ? -0.524 -20.953 6.273 1 56.16 4 ARG B O 1
ATOM 754 N N . ILE B 1 5 ? -1.271 -20.219 4.352 1 65.38 5 ILE B N 1
ATOM 755 C CA . ILE B 1 5 ? -0.129 -19.312 4.25 1 65.38 5 ILE B CA 1
ATOM 756 C C . ILE B 1 5 ? -0.244 -18.219 5.305 1 65.38 5 ILE B C 1
ATOM 758 O O . ILE B 1 5 ? -1.276 -17.547 5.406 1 65.38 5 ILE B O 1
ATOM 762 N N . ASN B 1 6 ? 0.6 -18.453 6.281 1 79.56 6 ASN B N 1
ATOM 763 C CA . ASN B 1 6 ? 0.673 -17.406 7.293 1 79.56 6 ASN B CA 1
ATOM 764 C C . ASN B 1 6 ? 1.148 -16.094 6.699 1 79.56 6 ASN B C 1
ATOM 766 O O . ASN B 1 6 ? 2.342 -15.906 6.445 1 79.56 6 ASN B O 1
ATOM 770 N N . LEU B 1 7 ? 0.25 -15.266 6.438 1 87.38 7 LEU B N 1
ATOM 771 C CA . LEU B 1 7 ? 0.503 -13.992 5.773 1 87.38 7 LEU B CA 1
ATOM 772 C C . LEU B 1 7 ? 1.229 -13.031 6.707 1 87.38 7 LEU B C 1
ATOM 774 O O . LEU B 1 7 ? 2 -12.18 6.254 1 87.38 7 LEU B O 1
ATOM 778 N N . LEU B 1 8 ? 1.027 -13.227 8.023 1 88.5 8 LEU B N 1
ATOM 779 C CA . LEU B 1 8 ? 1.597 -12.289 8.984 1 88.5 8 LEU B CA 1
ATOM 780 C C . LEU B 1 8 ? 2.836 -12.875 9.648 1 88.5 8 LEU B C 1
ATOM 782 O O . LEU B 1 8 ? 2.865 -14.062 9.977 1 88.5 8 LEU B O 1
ATOM 786 N N . ASP B 1 9 ? 3.855 -12.078 9.703 1 88.75 9 ASP B N 1
ATOM 787 C CA . ASP B 1 9 ? 5.02 -12.531 10.461 1 88.75 9 ASP B CA 1
ATOM 788 C C . ASP B 1 9 ? 4.836 -12.281 11.953 1 88.75 9 ASP B C 1
ATOM 790 O O . ASP B 1 9 ? 3.744 -11.914 12.398 1 88.75 9 ASP B O 1
ATOM 794 N N . ASP B 1 10 ? 5.859 -12.5 12.688 1 87.19 10 ASP B N 1
ATOM 795 C CA . ASP B 1 10 ? 5.777 -12.461 14.148 1 87.19 10 ASP B CA 1
ATOM 796 C C . ASP B 1 10 ? 5.5 -11.039 14.641 1 87.19 10 ASP B C 1
ATOM 798 O O . ASP B 1 10 ? 4.957 -10.852 15.727 1 87.19 10 ASP B O 1
ATOM 802 N N . ASP B 1 11 ? 5.828 -10.07 13.797 1 86.81 11 ASP B N 1
ATOM 803 C CA . ASP B 1 11 ? 5.617 -8.672 14.172 1 86.81 11 ASP B CA 1
ATOM 804 C C . ASP B 1 11 ? 4.277 -8.156 13.648 1 86.81 11 ASP B C 1
ATOM 806 O O . ASP B 1 11 ? 3.951 -6.98 13.82 1 86.81 11 ASP B O 1
ATOM 810 N N . GLY B 1 12 ? 3.5 -9.039 13 1 85.38 12 GLY B N 1
ATOM 811 C CA . GLY B 1 12 ? 2.193 -8.656 12.492 1 85.38 12 GLY B CA 1
ATOM 812 C C . GLY B 1 12 ? 2.256 -8.008 11.117 1 85.38 12 GLY B C 1
ATOM 813 O O . GLY B 1 12 ? 1.26 -7.465 10.641 1 85.38 12 GLY B O 1
ATOM 814 N N . GLU B 1 13 ? 3.461 -8.078 10.523 1 90 13 GLU B N 1
ATOM 815 C CA . GLU B 1 13 ? 3.604 -7.512 9.188 1 90 13 GLU B CA 1
ATOM 816 C C . GLU B 1 13 ? 3.148 -8.5 8.117 1 90 13 GLU B C 1
ATOM 818 O O . GLU B 1 13 ? 3.418 -9.703 8.219 1 90 13 GLU B O 1
ATOM 823 N N . ASN B 1 14 ? 2.479 -8.047 7.188 1 93.81 14 ASN B N 1
ATOM 824 C CA . ASN B 1 14 ? 2.074 -8.844 6.035 1 93.81 14 ASN B CA 1
ATOM 825 C C . ASN B 1 14 ? 3.25 -9.125 5.102 1 93.81 14 ASN B C 1
ATOM 827 O O . ASN B 1 14 ? 3.713 -8.227 4.398 1 93.81 14 ASN B O 1
ATOM 831 N N . ARG B 1 15 ? 3.699 -10.297 5.031 1 94.69 15 ARG B N 1
ATOM 832 C CA . ARG B 1 15 ? 4.887 -10.68 4.277 1 94.69 15 ARG B CA 1
ATOM 833 C C . ARG B 1 15 ? 4.684 -10.453 2.783 1 94.69 15 ARG B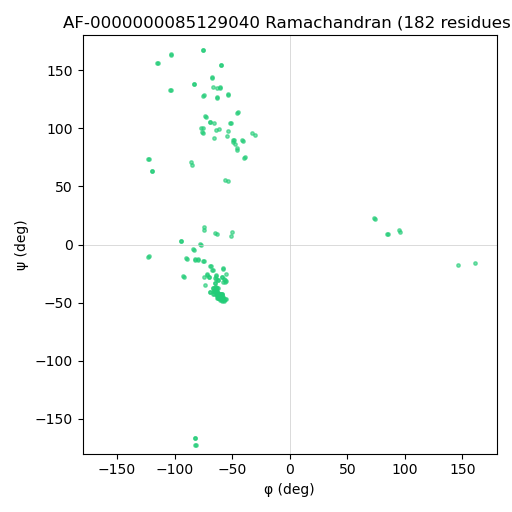 C 1
ATOM 835 O O . ARG B 1 15 ? 5.617 -10.07 2.072 1 94.69 15 ARG B O 1
ATOM 842 N N . ALA B 1 16 ? 3.504 -10.695 2.332 1 95.56 16 ALA B N 1
ATOM 843 C CA . ALA B 1 16 ? 3.211 -10.477 0.917 1 95.56 16 ALA B CA 1
ATOM 844 C C . ALA B 1 16 ? 3.299 -9 0.556 1 95.56 16 ALA B C 1
ATOM 846 O O . ALA B 1 16 ? 3.875 -8.641 -0.474 1 95.56 16 ALA B O 1
ATOM 847 N N . VAL B 1 17 ? 2.775 -8.172 1.406 1 96 17 VAL B N 1
ATOM 848 C CA . VAL B 1 17 ? 2.848 -6.73 1.178 1 96 17 VAL B CA 1
ATOM 849 C C . VAL B 1 17 ? 4.305 -6.273 1.212 1 96 17 VAL B C 1
ATOM 851 O O . VAL B 1 17 ? 4.715 -5.43 0.41 1 96 17 VAL B O 1
ATOM 854 N N . ARG B 1 18 ? 5.062 -6.848 2.098 1 94.75 18 ARG B N 1
ATOM 855 C CA . ARG B 1 18 ? 6.484 -6.523 2.158 1 94.75 18 ARG B CA 1
ATOM 856 C C . ARG B 1 18 ? 7.176 -6.84 0.836 1 94.75 18 ARG B C 1
ATOM 858 O O . ARG B 1 18 ? 7.965 -6.035 0.334 1 94.75 18 ARG B O 1
ATOM 865 N N . MET B 1 19 ? 6.875 -7.926 0.26 1 95.5 19 MET B N 1
ATOM 866 C CA . MET B 1 19 ? 7.484 -8.312 -1.009 1 95.5 19 MET B CA 1
ATOM 867 C C . MET B 1 19 ? 7 -7.414 -2.143 1 95.5 19 MET B C 1
ATOM 869 O O . MET B 1 19 ? 7.777 -7.055 -3.027 1 95.5 19 MET B O 1
ATOM 873 N N . PHE B 1 20 ? 5.699 -7.102 -2.109 1 96.88 20 PHE B N 1
ATOM 874 C CA . PHE B 1 20 ? 5.168 -6.168 -3.094 1 96.88 20 PHE B CA 1
ATOM 875 C C . PHE B 1 20 ? 5.926 -4.848 -3.057 1 96.88 20 PHE B C 1
ATOM 877 O O . PHE B 1 20 ? 6.391 -4.359 -4.09 1 96.88 20 PHE B O 1
ATOM 884 N N . LEU B 1 21 ? 6.152 -4.301 -1.877 1 95.88 21 LEU B N 1
ATOM 885 C CA . LEU B 1 21 ? 6.789 -3 -1.692 1 95.88 21 LEU B CA 1
ATOM 886 C C . LEU B 1 21 ? 8.266 -3.062 -2.059 1 95.88 21 LEU B C 1
ATOM 888 O O . LEU B 1 21 ? 8.836 -2.074 -2.525 1 95.88 21 LEU B O 1
ATOM 892 N N . ALA B 1 22 ? 8.852 -4.211 -1.928 1 94.19 22 ALA B N 1
ATOM 893 C CA . ALA B 1 22 ? 10.25 -4.387 -2.289 1 94.19 22 ALA B CA 1
ATOM 894 C C . ALA B 1 22 ? 10.461 -4.191 -3.789 1 94.19 22 ALA B C 1
ATOM 896 O O . ALA B 1 22 ? 11.492 -3.66 -4.215 1 94.19 22 ALA B O 1
ATOM 897 N N . ALA B 1 23 ? 9.469 -4.582 -4.453 1 94.38 23 ALA B N 1
ATOM 898 C CA . ALA B 1 23 ? 9.602 -4.484 -5.902 1 94.38 23 ALA B CA 1
ATOM 899 C C . ALA B 1 23 ? 9.047 -3.16 -6.418 1 94.38 23 ALA B C 1
ATOM 901 O O . ALA B 1 23 ? 9.492 -2.646 -7.445 1 94.38 23 ALA B O 1
ATOM 902 N N . TYR B 1 24 ? 8.023 -2.723 -5.484 1 90.06 24 TYR B N 1
ATOM 903 C CA . TYR B 1 24 ? 7.367 -1.501 -5.93 1 90.06 24 TYR B CA 1
ATOM 904 C C . TYR B 1 24 ? 8.344 -0.329 -5.941 1 90.06 24 TYR B C 1
ATOM 906 O O . TYR B 1 24 ? 9.109 -0.139 -4.996 1 90.06 24 TYR B O 1
ATOM 914 N N . GLY B 1 25 ? 8.859 0.173 -6.852 1 79.06 25 GLY B N 1
ATOM 915 C CA . GLY B 1 25 ? 9.781 1.289 -6.992 1 79.06 25 GLY B CA 1
ATOM 916 C C . GLY B 1 25 ? 10.766 1.111 -8.133 1 79.06 25 GLY B C 1
ATOM 917 O O . GLY B 1 25 ? 11.445 2.061 -8.523 1 79.06 25 GLY B O 1
ATOM 918 N N . ALA B 1 26 ? 10.781 -0.048 -8.43 1 85.62 26 ALA B N 1
ATOM 919 C CA . ALA B 1 26 ? 11.695 -0.289 -9.547 1 85.62 26 ALA B CA 1
ATOM 920 C C . ALA B 1 26 ? 11.234 0.448 -10.797 1 85.62 26 ALA B C 1
ATOM 922 O O . ALA B 1 26 ? 10.039 0.459 -11.109 1 85.62 26 ALA B O 1
ATOM 923 N N . PRO B 1 27 ? 12.141 1.065 -11.422 1 84.5 27 PRO B N 1
ATOM 924 C CA . PRO B 1 27 ? 11.766 1.744 -12.664 1 84.5 27 PRO B CA 1
ATOM 925 C C . PRO B 1 27 ? 11.219 0.785 -13.719 1 84.5 27 PRO B C 1
ATOM 927 O O . PRO B 1 27 ? 11.773 -0.299 -13.922 1 84.5 27 PRO B O 1
ATOM 930 N N . GLY B 1 28 ? 10.117 1.143 -14.375 1 86.06 28 GLY B N 1
ATOM 931 C CA . GLY B 1 28 ? 9.578 0.375 -15.484 1 86.06 28 GLY B CA 1
ATOM 932 C C . GLY B 1 28 ? 8.891 -0.907 -15.039 1 86.06 28 GLY B C 1
ATOM 933 O O . GLY B 1 28 ? 8.742 -1.84 -15.836 1 86.06 28 GLY B O 1
ATOM 934 N N . LEU B 1 29 ? 8.508 -0.906 -13.844 1 93.19 29 LEU B N 1
ATOM 935 C CA . LEU B 1 29 ? 7.883 -2.111 -13.312 1 93.19 29 LEU B CA 1
ATOM 936 C C . LEU B 1 29 ? 6.586 -2.426 -14.055 1 93.19 29 LEU B C 1
ATOM 938 O O . LEU B 1 29 ? 5.719 -1.562 -14.195 1 93.19 29 LEU B O 1
ATOM 942 N N . THR B 1 30 ? 6.465 -3.654 -14.586 1 96.56 30 THR B N 1
ATOM 943 C CA . THR B 1 30 ? 5.258 -4.117 -15.266 1 96.56 30 THR B CA 1
ATOM 944 C C . THR B 1 30 ? 4.453 -5.043 -14.359 1 96.56 30 THR B C 1
ATOM 946 O O . THR B 1 30 ? 4.961 -5.531 -13.344 1 96.56 30 THR B O 1
ATOM 949 N N . VAL B 1 31 ? 3.217 -5.238 -14.711 1 97.12 31 VAL B N 1
ATOM 950 C CA . VAL B 1 31 ? 2.348 -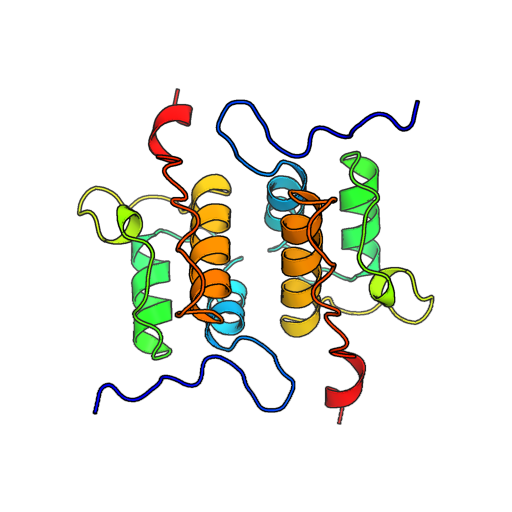6.18 -14.016 1 97.12 31 VAL B CA 1
ATOM 951 C C . VAL B 1 31 ? 2.945 -7.582 -14.078 1 97.12 31 VAL B C 1
ATOM 953 O O . VAL B 1 31 ? 2.986 -8.297 -13.078 1 97.12 31 VAL B O 1
ATOM 956 N N . ALA B 1 32 ? 3.439 -7.934 -15.258 1 95.88 32 ALA B N 1
ATOM 957 C CA . ALA B 1 32 ? 4.043 -9.25 -15.453 1 95.88 32 ALA B CA 1
ATOM 958 C C . ALA B 1 32 ? 5.234 -9.453 -14.523 1 95.88 32 ALA B C 1
ATOM 960 O O . ALA B 1 32 ? 5.348 -10.492 -13.875 1 95.88 32 ALA B O 1
ATOM 961 N N . HIS B 1 33 ? 6.094 -8.492 -14.398 1 96.5 33 HIS B N 1
ATOM 962 C CA . HIS B 1 33 ? 7.27 -8.594 -13.539 1 96.5 33 HIS B CA 1
ATOM 963 C C . HIS B 1 33 ? 6.871 -8.68 -12.07 1 96.5 33 HIS B C 1
ATOM 965 O O . HIS B 1 33 ? 7.504 -9.398 -11.297 1 96.5 33 HIS B O 1
ATOM 971 N N . MET B 1 34 ? 5.836 -7.879 -11.703 1 97.5 34 MET B N 1
ATOM 972 C CA . MET B 1 34 ? 5.363 -7.953 -10.328 1 97.5 34 MET B CA 1
ATOM 973 C C . MET B 1 34 ? 4.805 -9.336 -10.016 1 97.5 34 MET B C 1
ATOM 975 O O . MET B 1 34 ? 5.07 -9.898 -8.953 1 97.5 34 MET B O 1
ATOM 979 N N . ARG B 1 35 ? 4.098 -9.938 -10.93 1 97.12 35 ARG B N 1
ATOM 980 C CA . ARG B 1 35 ? 3.578 -11.289 -10.742 1 97.12 35 ARG B CA 1
ATOM 981 C C . ARG B 1 35 ? 4.711 -12.289 -10.531 1 97.12 35 ARG B C 1
ATOM 983 O O . ARG B 1 35 ? 4.656 -13.117 -9.617 1 97.12 35 ARG B O 1
ATOM 990 N N . GLU B 1 36 ? 5.676 -12.172 -11.383 1 96.12 36 GLU B N 1
ATOM 991 C CA . GLU B 1 36 ? 6.832 -13.055 -11.273 1 96.12 36 GLU B CA 1
ATOM 992 C C . GLU B 1 36 ? 7.531 -12.883 -9.93 1 96.12 36 GLU B C 1
ATOM 994 O O . GLU B 1 36 ? 7.875 -13.867 -9.273 1 96.12 36 GLU B O 1
ATOM 999 N N . HIS B 1 37 ? 7.723 -11.68 -9.555 1 96.75 37 HIS B N 1
ATOM 1000 C CA . HIS B 1 37 ? 8.359 -11.367 -8.281 1 96.75 37 HIS B CA 1
ATOM 1001 C C . HIS B 1 37 ? 7.578 -11.953 -7.109 1 96.75 37 HIS B C 1
ATOM 1003 O O . HIS B 1 37 ? 8.156 -12.594 -6.23 1 96.75 37 HIS B O 1
ATOM 1009 N N . MET B 1 38 ? 6.25 -11.727 -7.133 1 96.69 38 MET B N 1
ATOM 1010 C CA . MET B 1 38 ? 5.402 -12.227 -6.059 1 96.69 38 MET B CA 1
ATOM 1011 C C . MET B 1 38 ? 5.426 -13.75 -6.012 1 96.69 38 MET B C 1
ATOM 1013 O O . MET B 1 38 ? 5.547 -14.344 -4.938 1 96.69 38 MET B O 1
ATOM 1017 N N . GLU B 1 39 ? 5.344 -14.375 -7.141 1 96.19 39 GLU B N 1
ATOM 1018 C CA . GLU B 1 39 ? 5.395 -15.836 -7.219 1 96.19 39 GLU B CA 1
ATOM 1019 C C . GLU B 1 39 ? 6.727 -16.375 -6.699 1 96.19 39 GLU B C 1
ATOM 1021 O O . GLU B 1 39 ? 6.758 -17.297 -5.895 1 96.19 39 GLU B O 1
ATOM 1026 N N . ALA B 1 40 ? 7.797 -15.75 -7.145 1 96.88 40 ALA B N 1
ATOM 1027 C CA . ALA B 1 40 ? 9.133 -16.172 -6.723 1 96.88 40 ALA B CA 1
ATOM 1028 C C . ALA B 1 40 ? 9.305 -16 -5.215 1 96.88 40 ALA B C 1
ATOM 1030 O O . ALA B 1 40 ? 10.039 -16.766 -4.582 1 96.88 40 ALA B O 1
ATOM 1031 N N . ALA B 1 41 ? 8.641 -15.047 -4.684 1 94.75 41 ALA B N 1
ATOM 1032 C CA . ALA B 1 41 ? 8.742 -14.758 -3.256 1 94.75 41 ALA B CA 1
ATOM 1033 C C . ALA B 1 41 ? 7.82 -15.664 -2.445 1 94.75 41 ALA B C 1
ATOM 1035 O O . ALA B 1 41 ? 7.789 -15.594 -1.216 1 94.75 41 ALA B O 1
ATOM 1036 N N . GLY B 1 42 ? 6.949 -16.547 -3.156 1 93.56 42 GLY B N 1
ATOM 1037 C CA . GLY B 1 42 ? 6.109 -17.5 -2.463 1 93.56 42 GLY B CA 1
ATOM 1038 C C . GLY B 1 42 ? 4.695 -17.016 -2.23 1 93.56 42 GLY B C 1
ATOM 1039 O O . GLY B 1 42 ? 3.959 -17.562 -1.417 1 93.56 42 GLY B O 1
ATOM 1040 N N . TRP B 1 43 ? 4.363 -15.86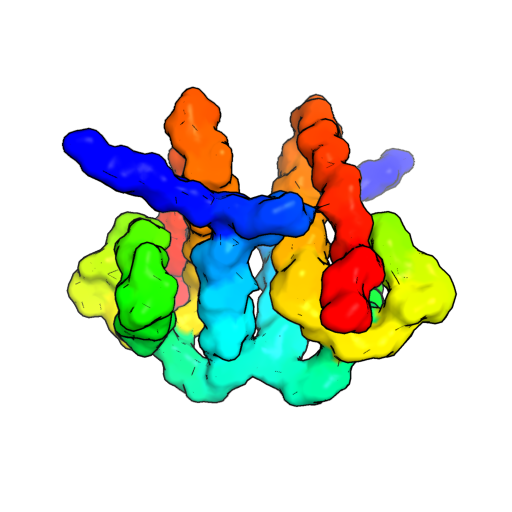7 -2.895 1 93.56 43 TRP B N 1
ATOM 1041 C CA . TRP B 1 43 ? 3.043 -15.266 -2.729 1 93.56 43 TRP B CA 1
ATOM 1042 C C . TRP B 1 43 ? 2.328 -15.141 -4.07 1 93.56 43 TRP B C 1
ATOM 1044 O O . TRP B 1 43 ? 2.078 -14.031 -4.547 1 93.56 43 TRP B O 1
ATOM 1054 N N . PRO B 1 44 ? 1.876 -16.234 -4.598 1 93.25 44 PRO B N 1
ATOM 1055 C CA . PRO B 1 44 ? 1.28 -16.219 -5.938 1 93.25 44 PRO B CA 1
ATOM 1056 C C . PRO B 1 44 ? -0.144 -15.664 -5.938 1 93.25 44 PRO B C 1
ATOM 1058 O O . PRO B 1 44 ? -0.756 -15.531 -7 1 93.25 44 PRO B O 1
ATOM 1061 N N . GLN B 1 45 ? -0.76 -15.25 -4.781 1 89 45 GLN B N 1
ATOM 1062 C CA . GLN B 1 45 ? -2.107 -14.695 -4.691 1 89 45 GLN B CA 1
ATOM 1063 C C . GLN B 1 45 ? -2.141 -13.25 -5.188 1 89 45 GLN B C 1
ATOM 1065 O O . GLN B 1 45 ? -1.726 -12.336 -4.477 1 89 45 GLN B O 1
ATOM 1070 N N . VAL B 1 46 ? -2.49 -13.172 -6.387 1 93.19 46 VAL B N 1
ATOM 1071 C CA . VAL B 1 46 ? -2.559 -11.852 -6.996 1 93.19 46 VAL B CA 1
ATOM 1072 C C . VAL B 1 46 ? -4.004 -11.516 -7.355 1 93.19 46 VAL B C 1
ATOM 1074 O O . VAL B 1 46 ? -4.852 -12.414 -7.438 1 93.19 46 VAL B O 1
ATOM 1077 N N . PRO B 1 47 ? -4.34 -10.266 -7.453 1 94.56 47 PRO B N 1
ATOM 1078 C CA . PRO B 1 47 ? -5.711 -9.945 -7.852 1 94.56 47 PRO B CA 1
ATOM 1079 C C . PRO B 1 47 ? -6.078 -10.516 -9.219 1 94.56 47 PRO B C 1
ATOM 1081 O O . PRO B 1 47 ? -5.211 -10.672 -10.078 1 94.56 47 PRO B O 1
ATOM 1084 N N . GLU B 1 48 ? -7.312 -10.727 -9.43 1 93.25 48 GLU B N 1
ATOM 1085 C CA . GLU B 1 48 ? -7.809 -11.391 -10.633 1 93.25 48 GLU B CA 1
ATOM 1086 C C . GLU B 1 48 ? -7.402 -10.625 -11.891 1 93.25 48 GLU B C 1
ATOM 1088 O O . GLU B 1 48 ? -6.988 -11.227 -12.883 1 93.25 48 GLU B O 1
ATOM 1093 N N . TRP B 1 49 ? -7.559 -9.367 -11.859 1 93.88 49 TRP B N 1
ATOM 1094 C CA . TRP B 1 49 ? -7.254 -8.562 -13.039 1 93.88 49 TRP B CA 1
ATOM 1095 C C . TRP B 1 49 ? -5.805 -8.766 -13.469 1 93.88 49 TRP B C 1
ATOM 1097 O O . TRP B 1 49 ? -5.484 -8.656 -14.656 1 93.88 49 TRP B O 1
ATOM 1107 N N . ALA B 1 50 ? -4.898 -9 -12.586 1 96.12 50 ALA B N 1
AT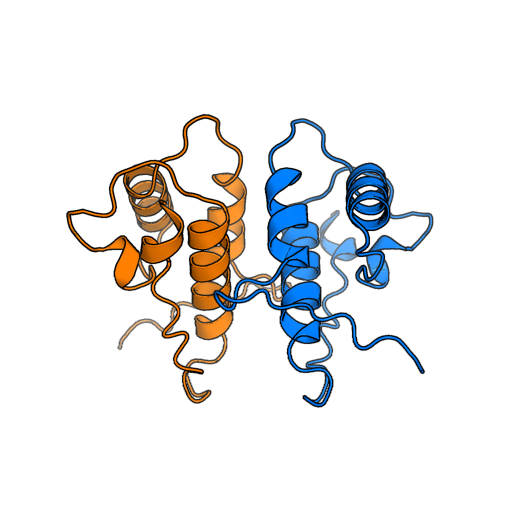OM 1108 C CA . ALA B 1 50 ? -3.469 -9.109 -12.867 1 96.12 50 ALA B CA 1
ATOM 1109 C C . ALA B 1 50 ? -3.146 -10.438 -13.555 1 96.12 50 ALA B C 1
ATOM 1111 O O . ALA B 1 50 ? -2.043 -10.625 -14.07 1 96.12 50 ALA B O 1
ATOM 1112 N N . THR B 1 51 ? -4.07 -11.328 -13.516 1 93.62 51 THR B N 1
ATOM 1113 C CA . THR B 1 51 ? -3.834 -12.633 -14.125 1 93.62 51 THR B CA 1
ATOM 1114 C C . THR B 1 51 ? -4.262 -12.633 -15.586 1 93.62 51 THR B C 1
ATOM 1116 O O . THR B 1 51 ? -3.955 -13.57 -16.328 1 93.62 51 THR B O 1
ATOM 1119 N N . LYS B 1 52 ? -4.957 -11.625 -15.977 1 93 52 LYS B N 1
ATOM 1120 C CA . LYS B 1 52 ? -5.457 -11.555 -17.344 1 93 52 LYS B CA 1
ATOM 1121 C C . LYS B 1 52 ? -4.316 -11.391 -18.344 1 93 52 LYS B C 1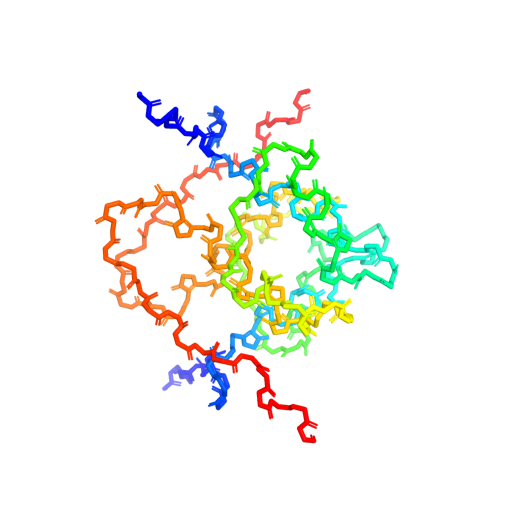
ATOM 1123 O O . LYS B 1 52 ? -3.359 -10.656 -18.078 1 93 52 LYS B O 1
ATOM 1128 N N . PRO B 1 53 ? -4.426 -12.008 -19.516 1 90.25 53 PRO B N 1
ATOM 1129 C CA . PRO B 1 53 ? -3.357 -11.938 -20.516 1 90.25 53 PRO B CA 1
ATOM 1130 C C . PRO B 1 53 ? -3.047 -10.508 -20.938 1 90.25 53 PRO B C 1
ATOM 1132 O O . PRO B 1 53 ? -1.905 -10.195 -21.297 1 90.25 53 PRO B O 1
ATOM 1135 N N . GLU B 1 54 ? -4.043 -9.641 -20.859 1 90.94 54 GLU B N 1
ATOM 1136 C CA . GLU B 1 54 ? -3.861 -8.266 -21.328 1 90.94 54 GLU B CA 1
ATOM 1137 C C . GLU B 1 54 ? -3.186 -7.41 -20.266 1 90.94 54 GLU B C 1
ATOM 1139 O O . GLU B 1 54 ? -2.715 -6.309 -20.547 1 90.94 54 GLU B O 1
ATOM 1144 N N . ALA B 1 55 ? -3.172 -7.992 -19.062 1 87.5 55 ALA B N 1
ATOM 1145 C CA . ALA B 1 55 ? -2.574 -7.227 -17.969 1 87.5 55 ALA B CA 1
ATOM 1146 C C . ALA B 1 55 ? -1.062 -7.422 -17.922 1 87.5 55 ALA B C 1
ATOM 1148 O O . ALA B 1 55 ? -0.545 -8.125 -17.047 1 87.5 55 ALA B O 1
ATOM 1149 N N . GLN B 1 56 ? -0.336 -6.918 -18.891 1 88.5 56 GLN B N 1
ATOM 1150 C CA . GLN B 1 56 ? 1.103 -7.148 -18.969 1 88.5 56 GLN B CA 1
ATOM 1151 C C . GLN B 1 56 ? 1.871 -5.832 -18.969 1 88.5 56 GLN B C 1
ATOM 1153 O O . GLN B 1 56 ? 3.09 -5.816 -18.781 1 88.5 56 GLN B O 1
ATOM 1158 N N . GLY B 1 57 ? 1.243 -4.75 -19.094 1 91.69 57 GLY B N 1
ATOM 1159 C CA . GLY B 1 57 ? 1.886 -3.453 -19.25 1 91.69 57 GLY B CA 1
ATOM 1160 C C . GLY B 1 57 ? 2.316 -2.844 -17.922 1 91.69 57 GLY B C 1
ATOM 1161 O O . GLY B 1 57 ? 2.508 -3.559 -16.938 1 91.69 57 GLY B O 1
ATOM 1162 N N . HIS B 1 58 ? 2.643 -1.587 -17.922 1 94.44 58 HIS B N 1
ATOM 1163 C CA . HIS B 1 58 ? 3.123 -0.833 -16.766 1 94.44 58 HIS B CA 1
ATOM 1164 C C . HIS B 1 58 ? 2.166 -0.96 -15.586 1 94.44 58 HIS B C 1
ATOM 1166 O O . HIS B 1 58 ? 0.95 -0.853 -15.75 1 94.44 58 HIS B O 1
ATOM 1172 N N . LEU B 1 59 ? 2.621 -1.309 -14.43 1 95.19 59 LEU B N 1
ATOM 1173 C CA . LEU B 1 59 ? 1.816 -1.268 -13.219 1 95.19 59 LEU B CA 1
ATOM 1174 C C . LEU B 1 59 ? 1.519 0.172 -12.805 1 95.19 59 LEU B C 1
ATOM 1176 O O . LEU B 1 59 ? 2.398 0.875 -12.305 1 95.19 59 LEU B O 1
ATOM 1180 N N . THR B 1 60 ? 0.326 0.634 -13.016 1 91.56 60 THR B N 1
ATOM 1181 C CA . THR B 1 60 ? -0.101 1.988 -12.68 1 91.56 60 THR B CA 1
ATOM 1182 C C . THR B 1 60 ? -0.32 2.135 -11.18 1 91.56 60 THR B C 1
ATOM 1184 O O . THR B 1 60 ? -0.353 1.139 -10.453 1 91.56 60 THR B O 1
ATOM 1187 N N . LYS B 1 61 ? -0.449 3.291 -10.75 1 90.88 61 LYS B N 1
ATOM 1188 C CA . LYS B 1 61 ? -0.771 3.539 -9.344 1 90.88 61 LYS B CA 1
ATOM 1189 C C . LYS B 1 61 ? -2.125 2.938 -8.977 1 90.88 61 LYS B C 1
ATOM 1191 O O . LYS B 1 61 ? -2.297 2.414 -7.875 1 90.88 61 LYS B O 1
ATOM 1196 N N . ALA B 1 62 ? -3.098 3.01 -9.906 1 91.81 62 ALA B N 1
ATOM 1197 C CA . ALA B 1 62 ? -4.406 2.4 -9.672 1 91.81 62 ALA B CA 1
ATOM 1198 C C . ALA B 1 62 ? -4.285 0.889 -9.508 1 91.81 62 ALA B C 1
ATOM 1200 O O . ALA B 1 62 ? -4.848 0.315 -8.57 1 91.81 62 ALA B O 1
ATOM 1201 N N . GLY B 1 63 ? -3.512 0.312 -10.406 1 94.12 63 GLY B N 1
ATOM 1202 C CA . GLY B 1 63 ? -3.283 -1.119 -10.289 1 94.12 63 GLY B CA 1
ATOM 1203 C C . GLY B 1 63 ? -2.592 -1.504 -8.992 1 94.12 63 GLY B C 1
ATOM 1204 O O . GLY B 1 63 ? -2.951 -2.5 -8.359 1 94.12 63 GLY B O 1
ATOM 1205 N N . ALA B 1 64 ? -1.588 -0.725 -8.633 1 95.75 64 ALA B N 1
ATOM 1206 C CA . ALA B 1 64 ? -0.853 -0.977 -7.398 1 95.75 64 ALA B CA 1
ATOM 1207 C C . ALA B 1 64 ? -1.775 -0.895 -6.184 1 95.75 64 ALA B C 1
ATOM 1209 O O . ALA B 1 64 ? -1.691 -1.725 -5.277 1 95.75 64 ALA B O 1
ATOM 1210 N N . GLN B 1 65 ? -2.646 0.084 -6.156 1 94.75 65 GLN B N 1
ATOM 1211 C CA . GLN B 1 65 ? -3.582 0.229 -5.043 1 94.75 65 GLN B CA 1
ATOM 1212 C C . GLN B 1 65 ? -4.512 -0.977 -4.945 1 94.75 65 GLN B C 1
ATOM 1214 O O . GLN B 1 65 ? -4.746 -1.5 -3.855 1 94.75 65 GLN B O 1
ATOM 1219 N N . ILE B 1 66 ? -5.004 -1.42 -6.039 1 94.25 66 ILE B N 1
ATOM 1220 C CA . ILE B 1 66 ? -5.887 -2.582 -6.062 1 94.25 66 ILE B CA 1
ATOM 1221 C C . ILE B 1 66 ? -5.133 -3.811 -5.559 1 94.25 66 ILE B C 1
ATOM 1223 O O . ILE B 1 66 ? -5.676 -4.605 -4.789 1 94.25 66 ILE B O 1
ATOM 1227 N N . TRP B 1 67 ? -3.908 -3.932 -5.988 1 96.56 67 TRP B N 1
ATOM 1228 C CA . TRP B 1 67 ? -3.086 -5.062 -5.57 1 96.56 67 TRP B CA 1
ATOM 1229 C C . TRP B 1 67 ? -2.854 -5.043 -4.066 1 96.56 67 TRP B C 1
ATOM 1231 O O . TRP B 1 67 ? -3.045 -6.055 -3.389 1 96.56 67 TRP B O 1
ATOM 1241 N N . LEU B 1 68 ? -2.516 -3.924 -3.52 1 96.31 68 LEU B N 1
ATOM 1242 C CA . LEU B 1 68 ? -2.275 -3.779 -2.088 1 96.31 68 LEU B CA 1
ATOM 1243 C C . LEU B 1 68 ? -3.543 -4.074 -1.292 1 96.31 68 LEU B C 1
ATOM 1245 O O . LEU B 1 68 ? -3.496 -4.773 -0.279 1 96.31 68 LEU B O 1
ATOM 1249 N N . ARG B 1 69 ? -4.691 -3.602 -1.732 1 93.81 69 ARG B N 1
ATOM 1250 C CA . ARG B 1 69 ? -5.965 -3.914 -1.09 1 93.81 69 ARG B CA 1
ATOM 1251 C C . ARG B 1 69 ? -6.207 -5.418 -1.06 1 93.81 69 ARG B C 1
ATOM 1253 O O . ARG B 1 69 ? -6.652 -5.961 -0.045 1 93.81 69 ARG B O 1
ATOM 1260 N N . HIS B 1 70 ? -5.977 -6.047 -2.133 1 93.19 70 HIS B N 1
ATOM 1261 C CA . HIS B 1 70 ? -6.137 -7.496 -2.234 1 93.19 70 HIS B CA 1
ATOM 1262 C C . HIS B 1 70 ? -5.273 -8.219 -1.204 1 93.19 70 HIS B C 1
ATOM 1264 O O . HIS B 1 70 ? -5.758 -9.102 -0.494 1 93.19 70 HIS B O 1
ATOM 1270 N N . LEU B 1 71 ? -4.023 -7.828 -1.128 1 94.44 71 LEU B N 1
ATOM 1271 C CA . LEU B 1 71 ? -3.098 -8.492 -0.219 1 94.44 71 LEU B CA 1
ATOM 1272 C C . LEU B 1 71 ? -3.504 -8.266 1.233 1 94.44 71 LEU B C 1
ATOM 1274 O O . LEU B 1 71 ? -3.428 -9.188 2.055 1 94.44 71 LEU B O 1
ATOM 1278 N N . PHE B 1 72 ? -3.955 -7.102 1.584 1 92.12 72 PHE B N 1
ATOM 1279 C CA . PHE B 1 72 ? -4.43 -6.84 2.938 1 92.12 72 PHE B CA 1
ATOM 1280 C C . PHE B 1 72 ? -5.695 -7.633 3.23 1 92.12 72 PHE B C 1
ATOM 1282 O O . PHE B 1 72 ? -5.891 -8.109 4.352 1 92.12 72 PHE B O 1
ATOM 1289 N N . ALA B 1 73 ? -6.555 -7.77 2.236 1 89.12 73 ALA B N 1
ATOM 1290 C CA . ALA B 1 73 ? -7.809 -8.5 2.41 1 89.12 73 ALA B CA 1
ATOM 1291 C C . ALA B 1 73 ? -7.551 -9.969 2.721 1 89.12 73 ALA B C 1
ATOM 1293 O O . ALA B 1 73 ? -8.352 -10.617 3.402 1 89.12 73 ALA B O 1
ATOM 1294 N N . LEU B 1 74 ? -6.453 -10.484 2.299 1 89 74 LEU B N 1
ATOM 1295 C CA . LEU B 1 74 ? -6.117 -11.891 2.518 1 89 74 LEU B CA 1
ATOM 1296 C C . LEU B 1 74 ? -5.836 -12.156 3.992 1 89 74 LEU B C 1
ATOM 1298 O O . LEU B 1 74 ? -5.805 -13.312 4.422 1 89 74 LEU B O 1
ATOM 1302 N N . GLU B 1 75 ? -5.578 -11.141 4.719 1 85.06 75 GLU B N 1
ATOM 1303 C CA . GLU B 1 75 ? -5.363 -11.297 6.156 1 85.06 75 GLU B CA 1
ATOM 1304 C C . GLU B 1 75 ? -6.633 -11.781 6.855 1 85.06 75 GLU B C 1
ATOM 1306 O O . GLU B 1 75 ? -6.57 -12.336 7.953 1 85.06 75 GLU B O 1
ATOM 1311 N N . TYR B 1 76 ? -7.836 -11.406 6.246 1 77 76 TYR B N 1
ATOM 1312 C CA . TYR B 1 76 ? -9.125 -11.742 6.852 1 77 76 TYR B CA 1
ATOM 1313 C C . TYR B 1 76 ? -9.953 -12.609 5.918 1 77 76 TYR B C 1
ATOM 1315 O O . TYR B 1 76 ? -10.992 -12.18 5.414 1 77 76 TYR B O 1
ATOM 1323 N N . PRO B 1 77 ? -9.406 -13.719 5.699 1 62.94 77 PRO B N 1
ATOM 1324 C CA . PRO B 1 77 ? -10.094 -14.539 4.703 1 62.94 77 PRO B CA 1
ATOM 1325 C C . PRO B 1 77 ? -11.562 -14.789 5.055 1 62.94 77 PRO B C 1
ATOM 1327 O O . PRO B 1 77 ? -12.383 -15.016 4.164 1 62.94 77 PRO B O 1
ATOM 1330 N N . GLU B 1 78 ? -11.852 -14.836 6.227 1 61.06 78 GLU B N 1
ATOM 1331 C CA . GLU B 1 78 ? -13.234 -15.094 6.613 1 61.06 78 GLU B CA 1
ATOM 1332 C C . GLU B 1 78 ? -14.086 -13.828 6.512 1 61.06 78 GLU B C 1
ATOM 1334 O O . GLU B 1 78 ? -15.312 -13.891 6.598 1 61.06 78 GLU B O 1
ATOM 1339 N N . ALA B 1 79 ? -13.422 -12.68 6.367 1 51.53 79 ALA B N 1
ATOM 1340 C CA . ALA B 1 79 ? -14.188 -11.445 6.27 1 51.53 79 ALA B CA 1
ATOM 1341 C C . ALA B 1 79 ? -14.859 -11.32 4.906 1 51.53 79 ALA B C 1
ATOM 1343 O O . ALA B 1 79 ? -14.328 -11.797 3.9 1 51.53 79 ALA B O 1
ATOM 1344 N N . PRO B 1 80 ? -16.125 -11.062 4.828 1 43.03 80 PRO B N 1
ATOM 1345 C CA . PRO B 1 80 ? -16.797 -10.914 3.533 1 43.03 80 PRO B CA 1
ATOM 1346 C C . PRO B 1 80 ? -16.016 -10.039 2.561 1 43.03 80 PRO B C 1
ATOM 1348 O O . PRO B 1 80 ? -15.312 -9.117 2.982 1 43.03 80 PRO B O 1
ATOM 1351 N N . SER B 1 81 ? -15.531 -10.547 1.537 1 40.94 81 SER B N 1
ATOM 1352 C CA . SER B 1 81 ? -14.781 -9.891 0.471 1 40.94 81 SER B CA 1
ATOM 1353 C C . SER B 1 81 ? -15.391 -8.539 0.118 1 40.94 81 SER B C 1
ATOM 1355 O O . SER B 1 81 ? -16.562 -8.461 -0.251 1 40.94 81 SER B O 1
ATOM 1357 N N . VAL B 1 82 ? -15.078 -7.523 0.672 1 35.88 82 VAL B N 1
ATOM 1358 C CA . VAL B 1 82 ? -15.531 -6.277 0.061 1 35.88 82 VAL B CA 1
ATOM 1359 C C . VAL B 1 82 ? -15.203 -6.285 -1.432 1 35.88 82 VAL B C 1
ATOM 1361 O O . VAL B 1 82 ? -14.055 -6.492 -1.823 1 35.88 82 VAL B O 1
ATOM 1364 N N . THR B 1 83 ? -16.062 -6.77 -2.33 1 34.41 83 THR B N 1
ATOM 1365 C CA . THR B 1 83 ? -16.016 -6.832 -3.787 1 34.41 83 THR B CA 1
ATOM 1366 C C . THR B 1 83 ? -15.43 -5.555 -4.371 1 34.41 83 THR B C 1
ATOM 1368 O O . THR B 1 83 ? -16.016 -4.477 -4.23 1 34.41 83 THR B O 1
ATOM 1371 N N . ASN B 1 84 ? -14.195 -5.344 -4.301 1 37.62 84 ASN B N 1
ATOM 1372 C CA . ASN B 1 84 ? -13.508 -4.285 -5.027 1 37.62 84 ASN B CA 1
ATOM 1373 C C . ASN B 1 84 ? -13.758 -4.379 -6.531 1 37.62 84 ASN B C 1
ATOM 1375 O O . ASN B 1 84 ? -13.086 -5.141 -7.23 1 37.62 84 ASN B O 1
ATOM 1379 N N . ALA B 1 85 ? -14.93 -4.395 -6.984 1 33.03 85 ALA B N 1
ATOM 1380 C CA . ALA B 1 85 ? -15.281 -4.309 -8.398 1 33.03 85 ALA B CA 1
ATOM 1381 C C . ALA B 1 85 ? -14.578 -3.135 -9.07 1 33.03 85 ALA B C 1
ATOM 1383 O O . ALA B 1 85 ? -15.086 -2.572 -10.047 1 33.03 85 ALA B O 1
ATOM 1384 N N . ILE B 1 86 ? -13.609 -2.449 -8.5 1 34.25 86 ILE B N 1
ATOM 1385 C CA . ILE B 1 86 ? -13.203 -1.353 -9.375 1 34.25 86 ILE B CA 1
ATOM 1386 C C . ILE B 1 86 ? -12.336 -1.894 -10.508 1 34.25 86 ILE B C 1
ATOM 1388 O O . ILE B 1 86 ? -11.305 -2.527 -10.266 1 34.25 86 ILE B O 1
ATOM 1392 N N . ASP B 1 87 ? -12.828 -2.104 -11.68 1 30.66 87 ASP B N 1
ATOM 1393 C CA . ASP B 1 87 ? -12.109 -2.328 -12.93 1 30.66 87 ASP B CA 1
ATOM 1394 C C . ASP B 1 87 ? -11.102 -1.211 -13.195 1 30.66 87 ASP B C 1
ATOM 1396 O O . ASP B 1 87 ? -11.477 -0.046 -13.336 1 30.66 87 ASP B O 1
ATOM 1400 N N . PRO B 1 88 ? -9.859 -1.301 -12.922 1 35.88 88 PRO B N 1
ATOM 1401 C CA . PRO B 1 88 ? -8.867 -0.258 -13.188 1 35.88 88 PRO B CA 1
ATOM 1402 C C . PRO B 1 88 ? -8.797 0.131 -14.664 1 35.88 88 PRO B C 1
ATOM 1404 O O . PRO B 1 88 ? -8.062 1.05 -15.031 1 35.88 88 PRO B O 1
ATOM 1407 N N . GLY B 1 89 ? -9.211 -0.621 -15.625 1 29.27 89 GLY B N 1
ATOM 1408 C CA . GLY B 1 89 ? -9.016 -0.337 -17.031 1 29.27 89 GLY B CA 1
ATOM 1409 C C . GLY B 1 89 ? -9.555 1.021 -17.453 1 29.27 89 GLY B C 1
ATOM 1410 O O . GLY B 1 89 ? -9.461 1.401 -18.625 1 29.27 89 GLY B O 1
ATOM 1411 N N . LYS B 1 90 ? -10.484 1.56 -16.797 1 33.09 90 LYS B N 1
ATOM 1412 C CA . LYS B 1 90 ? -11.156 2.617 -17.547 1 33.09 90 LYS B CA 1
ATOM 1413 C C . LYS B 1 90 ? -10.281 3.865 -17.641 1 33.09 90 LYS B C 1
ATOM 1415 O O . LYS B 1 90 ? -10.656 4.84 -18.297 1 33.09 90 LYS B O 1
ATOM 1420 N N . GLY B 1 91 ? -9.5 4.238 -16.703 1 27.31 91 GLY B N 1
ATOM 1421 C CA . GLY B 1 91 ? -8.969 5.582 -16.859 1 27.31 91 GLY B CA 1
ATOM 1422 C C . GLY B 1 91 ? -7.879 5.672 -17.922 1 27.31 91 GLY B C 1
ATOM 1423 O O . GLY B 1 91 ? -7.051 6.582 -17.875 1 27.31 91 GLY B O 1
ATOM 1424 N N . ALA B 1 92 ? -7.707 4.695 -18.703 1 23.48 92 ALA B N 1
ATOM 1425 C CA . ALA B 1 92 ? -6.762 4.965 -19.781 1 23.48 92 ALA B CA 1
ATOM 1426 C C . ALA B 1 92 ? -7.285 6.059 -20.719 1 23.48 92 ALA B C 1
ATOM 1428 O O . ALA B 1 92 ? -6.617 6.434 -21.688 1 23.48 92 ALA B O 1
ATOM 1429 N N . LEU B 1 93 ? -8.297 6.742 -20.453 1 21.31 93 LEU B N 1
ATOM 1430 C CA . LEU B 1 93 ? -8.477 7.652 -21.578 1 21.31 93 LEU B CA 1
ATOM 1431 C C . LEU B 1 93 ? -7.5 8.828 -21.484 1 21.31 93 LEU B C 1
ATOM 1433 O O . LEU B 1 93 ? -7.227 9.328 -20.391 1 21.31 93 LEU B O 1
#

Solvent-accessible surface area (backbone atoms only — not comparable to full-atom values): 11425 Å² total; per-residue (Å²): 125,82,71,76,73,73,48,52,48,97,76,64,46,48,54,59,55,43,54,51,52,71,54,53,43,49,84,86,46,25,37,49,57,50,50,50,50,33,39,75,71,72,41,70,83,64,50,71,71,64,69,37,87,83,38,48,52,72,55,43,61,67,53,47,51,52,42,51,52,47,54,57,49,61,74,41,71,85,48,80,72,78,78,73,73,62,70,74,74,66,74,76,110,124,82,72,77,73,73,47,52,48,97,74,66,46,48,52,58,55,43,54,50,52,69,54,52,41,49,83,84,47,24,38,49,56,49,52,51,52,33,39,75,71,72,42,70,83,65,49,71,71,63,70,39,87,82,38,48,51,72,56,43,63,65,52,49,50,54,43,51,52,47,53,58,49,60,75,43,70,86,48,78,73,76,78,74,75,62,71,69,76,68,74,74,113

Radius of gyration: 16.26 Å; Cα contacts (8 Å, |Δi|>4): 181; chains: 2; bounding box: 35×50×39 Å

Organism: Delftia acidovorans (strain DSM 14801 / SPH-1) (NCBI:txid398578)

Nearest PDB structures (foldseek):
  3onq-assembly1_B-2  TM=2.813E-01  e=8.917E+00  Bifidobacterium adolescentis ATCC 15703

Sequence (186 aa):
MTKRINLLDDDGENRAVRMFLAAYGAPGLTVAHMREHMEAAGWPQVPEWATKPEAQGHLTKAGAQIWLRHLFALEYPEAPSVTNAIDPGKGALMTKRINLLDDDGENRAVRMFLAAYGAPGLTVAHMREHMEAAGWPQVPEWATKPEAQGHLTKAGAQIWLRHLFALEYPEAPSVTNAIDPGKGAL

pLDDT: mean 79.93, std 23.19, range [21.31, 97.5]

Secondary structure (DSSP, 8-state):
-------B-TTS-BHHHHHHHHHTT-TT-BHHHHHHHHHHTT-----HHHHSTTTTSB--HHHHHHHHHHHHHTT-TTS--------GGGGG-/-------B-TTS-BHHHHHHHHHTT-TT-BHHHHHHHHHHTT-----GGGGSTTTTSB--HHHHHHHHHHHHHTT-TTS--------GGGGG-